Protein AF-A0A7S2X805-F1 (afdb_monomer_lite)

Organism: NCBI:txid641309

Foldseek 3Di:
DDDDDDDDDPPPPVPPDPPQDFDKDKDKDKDWAQDWWDWAFDFLVVVVVVCVVVVVVVDDTHWFQKKKKAWAAAAPQCQFWKKWFAPDQDPVLVVPDQPPPVDDPDDDDPVSDGDIDTGGRDHRDMDMGGRSIIMITDDPPVVVVPDPPDPDDDPDPCNHRIIMIMMMGMHTNDDRPPDDDPDPVVVVVVVVVVVVD

Secondary structure (DSSP, 8-state):
-----------------------EEEEEEEE-S---EEEE----HHHHHHHHHTT-TTPPPP--SEEEEEEEEE-TT---PEEEETT--SGGGTS------TT--S---GGGS---EEE---TTPEEEEETTSEEEE---SHHHHS-TTSSS-----HHHH-EEEEEEEEEESSPPTTPPP--HHHHHHHHHHHH--

pLDDT: mean 74.12, std 20.44, range [31.53, 97.5]

Sequence (197 aa):
GNSSSSSSSSNDNKKRRKDGDKRQYVEYWSRQEWRSIEAHADVDENLAKAQDTSGARDTKFRYPTHGHVLYLKVGSEVRGPTCVFPHRKSGGQLLKPVQLTQNQSSCAAPDDQVQLITVPAVPGRVLRFEGSSLHAVPRPHDLWFLSFTKGSPPTTPESEWGRSVILFNTWEGTPPLDVPLNDHTSAAAAAAAAAAA

Radius of gyration: 25.56 Å; chains: 1; bounding box: 78×63×70 Å

Structure (mmCIF, N/CA/C/O backbone):
data_AF-A0A7S2X805-F1
#
_entry.id   AF-A0A7S2X805-F1
#
loop_
_atom_site.group_PDB
_atom_site.id
_atom_site.type_symbol
_atom_site.label_atom_id
_atom_site.label_alt_id
_atom_site.label_comp_id
_atom_site.label_asym_id
_atom_site.label_entity_id
_atom_site.label_seq_id
_atom_site.pdbx_PDB_ins_code
_atom_site.Cartn_x
_atom_site.Cartn_y
_atom_site.Cartn_z
_atom_site.occupancy
_atom_site.B_iso_or_equiv
_atom_site.auth_seq_id
_atom_site.auth_comp_id
_atom_site.auth_asym_id
_atom_site.auth_atom_id
_atom_site.pdbx_PDB_model_num
ATOM 1 N N . GLY A 1 1 ? -56.225 -41.493 39.230 1.00 34.41 1 GLY A N 1
ATOM 2 C CA . GLY A 1 1 ? -54.848 -41.305 39.710 1.00 34.41 1 GLY A CA 1
ATOM 3 C C . GLY A 1 1 ? -54.011 -40.731 38.593 1.00 34.41 1 GLY A C 1
ATOM 4 O O . GLY A 1 1 ? -53.828 -41.402 37.593 1.00 34.41 1 GLY A O 1
ATOM 5 N N . ASN A 1 2 ? -53.629 -39.467 38.756 1.00 31.53 2 ASN A N 1
ATOM 6 C CA . ASN A 1 2 ? -52.468 -38.763 38.207 1.00 31.53 2 ASN A CA 1
ATOM 7 C C . ASN A 1 2 ? -51.422 -39.601 37.424 1.00 31.53 2 ASN A C 1
ATOM 9 O O . ASN A 1 2 ? -50.832 -40.509 38.006 1.00 31.53 2 ASN A O 1
ATOM 13 N N . SER A 1 3 ? -51.064 -39.201 36.192 1.00 33.72 3 SER A N 1
ATOM 14 C CA . SER A 1 3 ? -49.837 -38.412 35.887 1.00 33.72 3 SER A CA 1
ATOM 15 C C . SER A 1 3 ? -49.342 -38.577 34.434 1.00 33.72 3 SER A C 1
ATOM 17 O O . SER A 1 3 ? -49.104 -39.691 33.982 1.00 33.72 3 SER A O 1
ATOM 19 N N . SER A 1 4 ? -49.101 -37.421 33.791 1.00 36.72 4 SER A N 1
ATOM 20 C CA . SER A 1 4 ? -48.031 -37.069 32.821 1.00 36.72 4 SER A CA 1
ATOM 21 C C . SER A 1 4 ? -47.835 -37.923 31.554 1.00 36.72 4 SER A C 1
ATOM 23 O O . SER A 1 4 ? -47.367 -39.049 31.628 1.00 36.72 4 SER A O 1
ATOM 25 N N . SER A 1 5 ? -48.205 -37.475 30.346 1.00 40.22 5 SER A N 1
ATOM 26 C CA . SER A 1 5 ? -47.638 -36.383 29.514 1.00 40.22 5 SER A CA 1
ATOM 27 C C . SER A 1 5 ? -46.174 -36.573 29.088 1.00 40.22 5 SER A C 1
ATOM 29 O O . SER A 1 5 ? -45.274 -36.444 29.913 1.00 40.22 5 SER A O 1
ATOM 31 N N . SER A 1 6 ? -45.924 -36.731 27.785 1.00 37.62 6 SER A N 1
ATOM 32 C CA . SER A 1 6 ? -45.039 -35.831 27.016 1.00 37.62 6 SER A CA 1
ATOM 33 C C . SER A 1 6 ? -44.906 -36.291 25.561 1.00 37.62 6 SER A C 1
ATOM 35 O O . SER A 1 6 ? -44.191 -37.226 25.220 1.00 37.62 6 SER A O 1
ATOM 37 N N . SER A 1 7 ? -45.613 -35.579 24.690 1.00 43.44 7 SER A N 1
ATOM 38 C CA . SER A 1 7 ? -45.308 -35.441 23.272 1.00 43.44 7 SER A CA 1
ATOM 39 C C . SER A 1 7 ? -44.097 -34.518 23.117 1.00 43.44 7 SER A C 1
ATOM 41 O O . SER A 1 7 ? -44.193 -33.326 23.414 1.00 43.44 7 SER A O 1
ATOM 43 N N . SER A 1 8 ? -42.968 -35.037 22.650 1.00 37.94 8 SER A N 1
ATOM 44 C CA . SER A 1 8 ? -41.810 -34.235 22.251 1.00 37.94 8 SER A CA 1
ATOM 45 C C . SER A 1 8 ? -41.742 -34.164 20.729 1.00 37.94 8 SER A C 1
ATOM 47 O O . SER A 1 8 ? -41.065 -34.941 20.063 1.00 37.94 8 SER A O 1
ATOM 49 N N . SER A 1 9 ? -42.468 -33.188 20.183 1.00 37.34 9 SER A N 1
ATOM 50 C CA . SER A 1 9 ? -42.195 -32.631 18.863 1.00 37.34 9 SER A CA 1
ATOM 51 C C . SER A 1 9 ? -40.803 -32.003 18.895 1.00 37.34 9 SER A C 1
ATOM 53 O O . SER A 1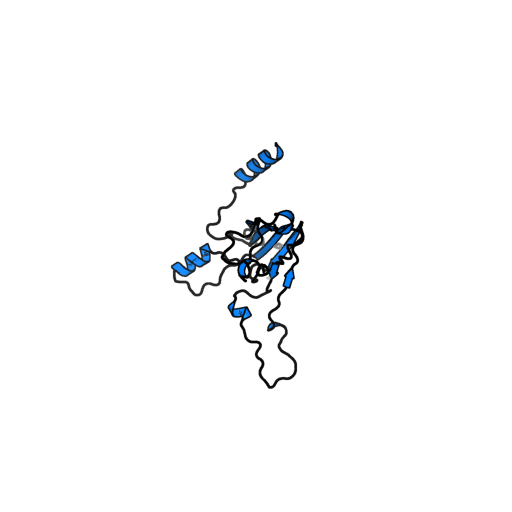 9 ? -40.580 -31.004 19.582 1.00 37.34 9 SER A O 1
ATOM 55 N N . SER A 1 10 ? -39.856 -32.604 18.180 1.00 41.34 10 SER A N 1
ATOM 56 C CA . SER A 1 10 ? -38.522 -32.048 17.977 1.00 41.34 10 SER A CA 1
ATOM 57 C C . SER A 1 10 ? -38.635 -30.748 17.183 1.00 41.34 10 SER A C 1
ATOM 59 O O . SER A 1 10 ? -38.781 -30.746 15.964 1.00 41.34 10 SER A O 1
ATOM 61 N N . ASN A 1 11 ? -38.600 -29.630 17.906 1.00 38.12 11 ASN A N 1
ATOM 62 C CA . ASN A 1 11 ? -38.394 -28.303 17.349 1.00 38.12 11 ASN A CA 1
ATOM 63 C C . ASN A 1 11 ? -36.973 -28.232 16.782 1.00 38.12 11 ASN A C 1
ATOM 65 O O . ASN A 1 11 ? -36.026 -27.906 17.502 1.00 38.12 11 ASN A O 1
ATOM 69 N N . ASP A 1 12 ? -36.840 -28.497 15.483 1.00 43.97 12 ASP A N 1
ATOM 70 C CA . ASP A 1 12 ? -35.687 -28.097 14.679 1.00 43.97 12 ASP A CA 1
ATOM 71 C C . ASP A 1 12 ? -35.636 -26.567 14.617 1.00 43.97 12 ASP A C 1
ATOM 73 O O . ASP A 1 12 ? -36.036 -25.908 13.655 1.00 43.97 12 ASP A O 1
ATOM 77 N N . ASN A 1 13 ? -35.137 -25.974 15.700 1.00 38.50 13 ASN A N 1
ATOM 78 C CA . ASN A 1 13 ? -34.849 -24.558 15.798 1.00 38.50 13 ASN A CA 1
ATOM 79 C C . ASN A 1 13 ? -33.555 -24.287 15.019 1.00 38.50 13 ASN A C 1
ATOM 81 O O . ASN A 1 13 ? -32.478 -24.061 15.577 1.00 38.50 13 ASN A O 1
ATOM 85 N N . LYS A 1 14 ? -33.659 -24.361 13.687 1.00 43.53 14 LYS A N 1
ATOM 86 C CA . LYS A 1 14 ? -32.618 -23.955 12.749 1.00 43.53 14 LYS A CA 1
ATOM 87 C C . LYS A 1 14 ? -32.463 -22.446 12.883 1.00 43.53 14 LYS A C 1
ATOM 89 O O . LYS A 1 14 ? -33.101 -21.665 12.181 1.00 43.53 14 LYS A O 1
ATOM 94 N N . LYS A 1 15 ? -31.619 -22.050 13.838 1.00 44.91 15 LYS A N 1
ATOM 95 C CA . LYS A 1 15 ? -31.130 -20.694 14.084 1.00 44.91 15 LYS A CA 1
ATOM 96 C C . LYS A 1 15 ? -30.583 -20.155 12.760 1.00 44.91 15 LYS A C 1
ATOM 98 O O . LYS A 1 15 ? -29.418 -20.375 12.431 1.00 44.91 15 LYS A O 1
ATOM 103 N N . ARG A 1 16 ? -31.438 -19.500 11.963 1.00 41.75 16 ARG A N 1
ATOM 104 C CA . ARG A 1 16 ? -31.028 -18.722 10.792 1.00 41.75 16 ARG A CA 1
ATOM 105 C C . ARG A 1 16 ? -30.042 -17.701 11.335 1.00 41.75 16 ARG A C 1
ATOM 107 O O . ARG A 1 16 ? -30.430 -16.771 12.040 1.00 41.75 16 ARG A O 1
ATOM 114 N N . ARG A 1 17 ? -28.751 -17.930 11.082 1.00 43.84 17 ARG A N 1
ATOM 115 C CA . ARG A 1 17 ? -27.737 -16.892 11.228 1.00 43.84 17 ARG A CA 1
ATOM 116 C C . ARG A 1 17 ? -28.290 -15.700 10.459 1.00 43.84 17 ARG A C 1
ATOM 118 O O . ARG A 1 17 ? -28.640 -15.834 9.290 1.00 43.84 17 ARG A O 1
ATOM 125 N N . LYS A 1 18 ? -28.477 -14.585 11.160 1.00 45.44 18 LYS A N 1
ATOM 126 C CA . LYS A 1 18 ? -28.745 -13.293 10.545 1.00 45.44 18 LYS A CA 1
ATOM 127 C C . LYS A 1 18 ? -27.504 -13.043 9.694 1.00 45.44 18 LYS A C 1
ATOM 129 O O . LYS A 1 18 ? -26.458 -12.716 10.247 1.00 45.44 18 LYS A O 1
ATOM 134 N N . ASP A 1 19 ? -27.570 -13.388 8.411 1.00 49.81 19 ASP A N 1
ATOM 135 C CA . ASP A 1 19 ? -26.514 -13.096 7.452 1.00 49.81 19 ASP A CA 1
ATOM 136 C C . ASP A 1 19 ? -26.423 -11.569 7.421 1.00 49.81 19 ASP A C 1
ATOM 138 O O . ASP A 1 19 ? -27.222 -10.896 6.775 1.00 49.81 19 ASP A O 1
ATOM 142 N N . GLY A 1 20 ? -25.531 -11.019 8.250 1.00 51.97 20 GLY A N 1
ATOM 143 C CA . GLY A 1 20 ? -25.114 -9.631 8.146 1.00 51.97 20 GLY A CA 1
ATOM 144 C C . GLY A 1 20 ? -24.614 -9.408 6.727 1.00 51.97 20 GLY A C 1
ATOM 145 O O . GLY A 1 20 ? -24.060 -10.328 6.131 1.00 51.97 20 GLY A O 1
ATOM 146 N N . ASP A 1 21 ? -24.886 -8.229 6.183 1.00 55.84 21 ASP A N 1
ATOM 147 C CA . ASP A 1 21 ? -24.620 -7.869 4.793 1.00 55.84 21 ASP A CA 1
ATOM 148 C C . ASP A 1 21 ? -23.170 -8.243 4.411 1.00 55.84 21 ASP A C 1
ATOM 150 O O . ASP A 1 21 ? -22.215 -7.579 4.809 1.00 55.84 21 ASP A O 1
ATOM 154 N N . LYS A 1 22 ? -22.981 -9.366 3.698 1.00 68.31 22 LYS A N 1
ATOM 155 C CA . LYS A 1 22 ? -21.657 -9.913 3.322 1.00 68.31 22 LYS A CA 1
ATOM 156 C C . LYS A 1 22 ? -21.102 -9.195 2.095 1.00 68.31 22 LYS A C 1
ATOM 158 O O . LYS A 1 22 ? -20.564 -9.826 1.186 1.00 68.31 22 LYS A O 1
ATOM 163 N N . ARG A 1 23 ? -21.304 -7.884 2.018 1.00 75.00 23 ARG A N 1
ATOM 164 C CA . ARG A 1 23 ? -20.805 -7.093 0.901 1.00 75.00 23 ARG A CA 1
ATOM 165 C C . ARG A 1 23 ? -19.313 -6.889 1.089 1.00 75.00 23 ARG A C 1
ATOM 167 O O . ARG A 1 23 ? -18.847 -6.528 2.171 1.00 75.00 23 ARG A O 1
ATOM 174 N N . GLN A 1 24 ? -18.583 -7.167 0.020 1.00 84.06 24 GLN A N 1
ATOM 175 C CA . 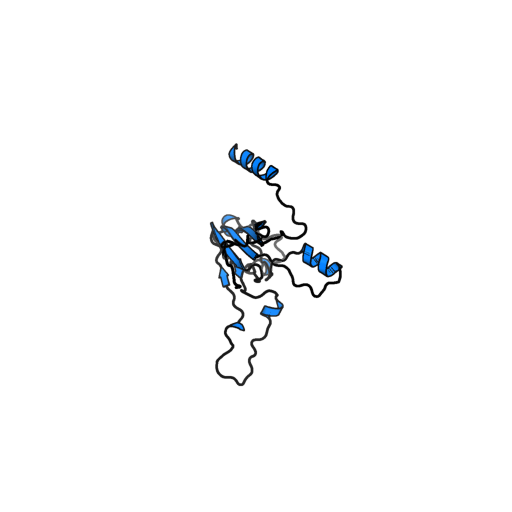GLN A 1 24 ? -17.174 -6.844 -0.100 1.00 84.06 24 GLN A CA 1
ATOM 176 C C . GLN A 1 24 ? -17.062 -5.663 -1.048 1.00 84.06 24 GLN A C 1
ATOM 178 O O . GLN A 1 24 ? -17.614 -5.688 -2.148 1.00 84.06 24 GLN A O 1
ATOM 183 N N . TYR A 1 25 ? -16.365 -4.630 -0.600 1.00 91.31 25 TYR A N 1
ATOM 184 C CA . TYR A 1 25 ? -16.121 -3.430 -1.383 1.00 91.31 25 TYR A CA 1
ATOM 185 C C . TYR A 1 25 ? -14.667 -3.413 -1.825 1.00 91.31 25 TYR A C 1
ATOM 187 O O . TYR A 1 25 ? -13.783 -3.815 -1.066 1.00 91.31 25 TYR A O 1
ATOM 195 N N . VAL A 1 26 ? -14.430 -2.947 -3.049 1.00 92.50 26 VAL A N 1
ATOM 196 C CA . VAL A 1 26 ? -13.089 -2.767 -3.605 1.00 92.50 26 VAL A CA 1
ATOM 197 C C . VAL A 1 26 ? -12.904 -1.298 -3.942 1.00 92.50 26 VAL A C 1
ATOM 199 O O . VAL A 1 26 ? -13.639 -0.747 -4.756 1.00 92.50 26 VAL A O 1
ATOM 202 N N . GLU A 1 27 ? -11.911 -0.684 -3.321 1.00 92.12 27 GLU A N 1
ATOM 203 C CA . GLU A 1 27 ? -11.403 0.637 -3.677 1.00 92.12 27 GLU A CA 1
ATOM 204 C C . GLU A 1 27 ? -10.112 0.435 -4.466 1.00 92.12 27 GLU A C 1
ATOM 206 O O . GLU A 1 27 ? -9.288 -0.377 -4.056 1.00 92.12 27 GLU A O 1
ATOM 211 N N . TYR A 1 28 ? -9.923 1.115 -5.597 1.00 92.50 28 TYR A N 1
ATOM 212 C CA . TYR A 1 28 ? -8.735 0.911 -6.423 1.00 92.50 28 TYR A CA 1
ATOM 213 C C . TYR A 1 28 ? -8.247 2.190 -7.096 1.00 92.50 28 TYR A C 1
ATOM 215 O O . TYR A 1 28 ? -9.017 3.099 -7.394 1.00 92.50 28 TYR A O 1
ATOM 223 N N . TRP A 1 29 ? -6.950 2.227 -7.381 1.00 91.62 29 TRP A N 1
ATOM 224 C CA . TRP A 1 29 ? -6.302 3.275 -8.158 1.00 91.62 29 TRP A CA 1
ATOM 225 C C . TRP A 1 29 ? -5.117 2.701 -8.933 1.00 91.62 29 TRP A C 1
ATOM 227 O O . TRP A 1 29 ? -4.535 1.677 -8.573 1.00 91.62 29 TRP A O 1
ATOM 237 N N . SER A 1 30 ? -4.739 3.362 -10.023 1.00 90.06 30 SER A N 1
ATOM 238 C CA . SER A 1 30 ? -3.582 2.970 -10.829 1.00 90.06 30 SER A CA 1
ATOM 239 C C . SER A 1 30 ? -2.462 3.993 -10.721 1.00 90.06 30 SER A C 1
ATOM 241 O O . SER A 1 30 ? -2.719 5.195 -10.662 1.00 90.06 30 SER A O 1
ATOM 243 N N . ARG A 1 31 ? -1.213 3.534 -10.787 1.00 85.19 31 ARG A N 1
ATOM 244 C CA . ARG A 1 31 ? -0.048 4.406 -10.987 1.00 85.19 31 ARG A CA 1
ATOM 245 C C . ARG A 1 31 ? 0.833 3.853 -12.091 1.00 85.19 31 ARG A C 1
ATOM 247 O O . ARG A 1 31 ? 1.054 2.651 -12.135 1.00 85.19 31 ARG A O 1
ATOM 254 N N . GLN A 1 32 ? 1.345 4.740 -12.941 1.00 84.62 32 GLN A N 1
ATOM 255 C CA . GLN A 1 32 ? 2.198 4.403 -14.093 1.00 84.62 32 GLN A CA 1
ATOM 256 C C . GLN A 1 32 ? 3.668 4.811 -13.894 1.00 84.62 32 GLN A C 1
ATOM 258 O O . GLN A 1 32 ? 4.481 4.732 -14.809 1.00 84.62 32 GLN A O 1
ATOM 263 N N . GLU A 1 33 ? 4.027 5.233 -12.683 1.00 79.00 33 GLU A N 1
ATOM 264 C CA . GLU A 1 33 ? 5.373 5.669 -12.330 1.00 79.00 33 GLU A CA 1
ATOM 265 C C . GLU A 1 33 ? 5.905 4.934 -11.093 1.00 79.00 33 GLU A C 1
ATOM 267 O O . GLU A 1 33 ? 5.171 4.598 -10.153 1.00 79.00 33 GLU A O 1
ATOM 272 N N . TRP A 1 34 ? 7.221 4.725 -11.060 1.00 79.12 34 TRP A N 1
ATOM 273 C CA . TRP A 1 34 ? 7.918 4.327 -9.843 1.00 79.12 34 TRP A CA 1
ATOM 274 C C . TRP A 1 34 ? 8.365 5.576 -9.079 1.00 79.12 34 TRP A C 1
ATOM 276 O O . TRP A 1 34 ? 9.303 6.269 -9.474 1.00 79.12 34 TRP A O 1
ATOM 286 N N . ARG A 1 35 ? 7.693 5.879 -7.966 1.00 78.69 35 ARG A N 1
ATOM 287 C CA . ARG A 1 35 ? 8.101 6.911 -7.002 1.00 78.69 35 ARG A CA 1
ATOM 288 C C . ARG A 1 35 ? 8.393 6.287 -5.649 1.00 78.69 35 ARG A C 1
ATOM 290 O O . ARG A 1 35 ? 7.848 5.230 -5.331 1.00 78.69 35 ARG A O 1
ATOM 297 N N . SER A 1 36 ? 9.253 6.960 -4.885 1.00 83.50 36 SER A N 1
ATOM 298 C CA . SER A 1 36 ? 9.434 6.629 -3.477 1.00 83.50 36 SER A CA 1
ATOM 299 C C . SER A 1 36 ? 8.132 6.919 -2.739 1.00 83.50 36 SER A C 1
ATOM 301 O O . SER A 1 36 ? 7.553 7.990 -2.924 1.00 83.50 36 SER A O 1
ATOM 303 N N . ILE A 1 37 ? 7.678 5.968 -1.935 1.00 87.69 37 ILE A N 1
ATOM 304 C CA . ILE A 1 37 ? 6.533 6.118 -1.044 1.00 87.69 37 ILE A CA 1
ATOM 305 C C . ILE A 1 37 ? 7.003 5.715 0.346 1.00 87.69 37 ILE A C 1
ATOM 307 O O . ILE A 1 37 ?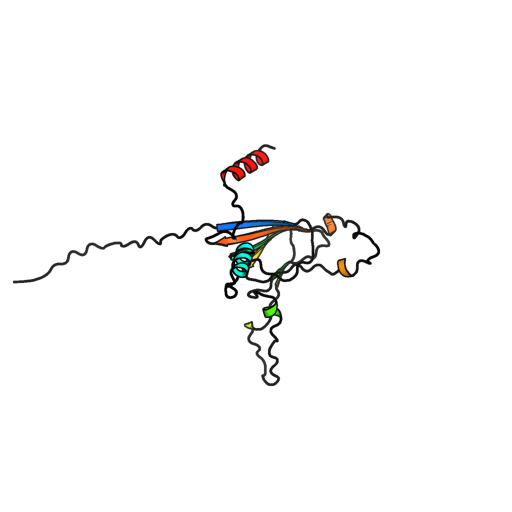 7.502 4.600 0.534 1.00 87.69 37 ILE A O 1
ATOM 311 N N . GLU A 1 38 ? 6.873 6.639 1.293 1.00 89.94 38 GLU A N 1
ATOM 312 C CA . GLU A 1 38 ? 7.230 6.416 2.692 1.00 89.94 38 GLU A CA 1
ATOM 313 C C . GLU A 1 38 ? 6.342 5.344 3.330 1.00 89.94 38 GLU A C 1
ATOM 315 O O . GLU A 1 38 ? 5.272 5.013 2.818 1.00 89.94 38 GLU A O 1
ATOM 320 N N . ALA A 1 39 ? 6.797 4.773 4.444 1.00 92.38 39 ALA A N 1
ATOM 321 C CA . ALA A 1 39 ? 6.028 3.758 5.150 1.00 92.38 39 ALA A CA 1
ATOM 322 C C . ALA A 1 39 ? 4.712 4.345 5.682 1.00 92.38 39 ALA A C 1
ATOM 324 O O . ALA A 1 39 ? 4.722 5.228 6.536 1.00 92.38 39 ALA A O 1
ATOM 325 N N . HIS A 1 40 ? 3.589 3.823 5.199 1.00 94.12 40 HIS A N 1
ATOM 326 C CA . HIS A 1 40 ? 2.240 4.242 5.578 1.00 94.12 40 HIS A CA 1
ATOM 327 C C . HIS A 1 40 ? 1.306 3.030 5.630 1.00 94.12 40 HIS A C 1
ATOM 329 O O . HIS A 1 40 ? 1.641 1.951 5.144 1.00 94.12 40 HIS A O 1
ATOM 335 N N . ALA A 1 41 ? 0.148 3.196 6.258 1.00 94.00 41 ALA A N 1
ATOM 336 C CA . ALA A 1 41 ? -0.948 2.240 6.199 1.00 94.00 41 ALA A CA 1
ATOM 337 C C . ALA A 1 41 ? -2.157 2.968 5.619 1.00 94.00 41 ALA A C 1
ATOM 339 O O . ALA A 1 41 ? -2.403 4.121 5.981 1.00 94.00 41 ALA A O 1
ATOM 340 N N . ASP A 1 42 ? -2.890 2.297 4.740 1.00 94.25 42 ASP A N 1
ATOM 341 C CA . ASP A 1 42 ? -4.105 2.861 4.168 1.00 94.25 42 ASP A CA 1
ATOM 342 C C . ASP A 1 42 ? -5.194 2.905 5.235 1.00 94.25 42 ASP A C 1
ATOM 344 O O . ASP A 1 42 ? -5.379 1.958 6.002 1.00 94.25 42 ASP A O 1
ATOM 348 N N . VAL A 1 43 ? -5.922 4.012 5.293 1.00 94.31 43 VAL A N 1
ATOM 349 C CA . VAL A 1 43 ? -6.973 4.235 6.285 1.00 94.31 43 VAL A CA 1
ATOM 350 C C . VAL A 1 43 ? -8.204 4.817 5.619 1.00 94.31 43 VAL A C 1
ATOM 352 O O . VAL A 1 43 ? -8.133 5.411 4.547 1.00 94.31 43 VAL A O 1
ATOM 355 N N . ASP A 1 44 ? -9.342 4.683 6.289 1.00 94.50 44 ASP A N 1
ATOM 356 C CA . ASP A 1 44 ? -10.545 5.437 5.953 1.00 94.50 44 ASP A CA 1
ATOM 357 C C . ASP A 1 44 ? -10.317 6.923 6.286 1.00 94.50 44 ASP A C 1
ATOM 359 O O . ASP A 1 44 ? -10.612 7.387 7.390 1.00 94.50 44 ASP A O 1
ATOM 363 N N . GLU A 1 45 ? -9.690 7.656 5.359 1.00 91.88 45 GLU A N 1
ATOM 364 C CA . GLU A 1 45 ? -9.247 9.034 5.587 1.00 91.88 45 GLU A CA 1
ATOM 365 C C . GLU A 1 45 ? -10.402 9.977 5.914 1.00 91.88 45 GLU A C 1
ATOM 367 O O . GLU A 1 45 ? -10.245 10.877 6.737 1.00 91.88 45 GLU A O 1
ATOM 372 N N . ASN A 1 46 ? -11.555 9.796 5.268 1.00 91.56 46 ASN A N 1
ATOM 373 C CA . ASN A 1 46 ? -12.717 10.651 5.483 1.00 91.56 46 ASN A CA 1
ATOM 374 C C . ASN A 1 46 ? -13.307 10.409 6.872 1.00 91.56 46 ASN A C 1
ATOM 376 O O . ASN A 1 46 ? -13.601 11.370 7.587 1.00 91.56 46 ASN A O 1
ATOM 380 N N . LEU A 1 47 ? -13.386 9.145 7.305 1.00 91.44 47 LEU A N 1
ATOM 381 C CA . LEU A 1 47 ? -13.778 8.820 8.673 1.00 91.44 47 LEU A CA 1
ATOM 382 C C . LEU A 1 47 ? -12.790 9.403 9.688 1.00 91.44 47 LEU A C 1
ATOM 384 O O . LEU A 1 47 ? -13.215 10.025 10.661 1.00 91.44 47 LEU A O 1
ATOM 388 N N . ALA A 1 48 ? -11.486 9.261 9.440 1.00 89.81 48 ALA A N 1
ATOM 389 C CA . ALA A 1 48 ? -10.448 9.815 10.302 1.00 89.81 48 ALA A CA 1
ATOM 390 C C . ALA A 1 48 ? -10.545 11.350 10.414 1.00 89.81 48 ALA A C 1
ATOM 392 O O . ALA A 1 48 ? -10.506 11.894 11.516 1.00 89.81 48 ALA A O 1
ATOM 393 N N . LYS A 1 49 ? -10.744 12.056 9.292 1.00 89.69 49 LYS A N 1
ATOM 394 C CA . LYS A 1 49 ? -10.927 13.521 9.253 1.00 89.69 49 LYS A CA 1
ATOM 395 C C . LYS A 1 49 ? -12.189 13.962 10.005 1.00 89.69 49 LYS A C 1
ATOM 397 O O . LYS A 1 49 ? -12.146 14.937 10.759 1.00 89.69 49 LYS A O 1
ATOM 402 N N . ALA A 1 50 ? -13.302 13.245 9.844 1.00 88.56 50 ALA A N 1
ATOM 403 C CA . ALA A 1 50 ? -14.552 13.530 10.554 1.00 88.56 50 ALA A CA 1
ATOM 404 C C . ALA A 1 50 ? -14.414 13.324 12.075 1.00 88.56 50 ALA A C 1
ATOM 406 O O . ALA A 1 50 ? -14.933 14.108 12.877 1.00 88.56 50 ALA A O 1
ATOM 407 N N . GLN A 1 51 ? -13.673 12.294 12.485 1.00 88.56 51 GLN A N 1
ATOM 408 C CA . GLN A 1 51 ? -13.381 12.010 13.890 1.00 88.56 51 GLN A CA 1
ATOM 409 C C . GLN A 1 51 ? -12.463 13.067 14.515 1.00 88.56 51 GLN A C 1
ATOM 411 O O . GLN A 1 51 ? -12.719 13.511 15.634 1.00 88.56 51 GLN A O 1
ATOM 416 N N . ASP A 1 52 ? -11.448 13.527 13.781 1.00 86.44 52 ASP A N 1
ATOM 417 C CA . ASP A 1 52 ? -10.548 14.581 14.258 1.00 86.44 52 ASP A CA 1
ATOM 418 C C . ASP A 1 52 ? -11.290 15.918 14.418 1.00 86.44 52 ASP A C 1
ATOM 420 O O . ASP A 1 52 ? -11.213 16.567 15.462 1.00 86.44 52 ASP A O 1
ATOM 424 N N . THR A 1 53 ? -12.129 16.270 13.437 1.00 85.94 53 THR A N 1
ATOM 425 C CA . THR A 1 53 ? -12.953 17.493 13.464 1.00 85.94 53 THR A CA 1
ATOM 426 C C . THR A 1 53 ? -13.959 17.500 14.619 1.00 85.94 53 THR A C 1
ATOM 428 O O . THR A 1 53 ? -14.218 18.544 15.215 1.00 85.94 53 THR A O 1
ATOM 431 N N . SER A 1 54 ? -14.521 16.341 14.970 1.00 83.81 54 SER A N 1
ATOM 432 C CA . SER A 1 54 ? -15.473 16.208 16.084 1.00 83.81 54 SER A CA 1
ATOM 433 C C . SER A 1 54 ? -14.807 16.130 17.465 1.00 83.81 54 SER A C 1
ATOM 435 O O . SER A 1 54 ? -15.503 16.030 18.475 1.00 83.81 54 SER A O 1
ATOM 437 N N . GLY A 1 55 ? -13.471 16.188 17.540 1.00 77.44 55 GLY A N 1
ATOM 438 C CA . GLY A 1 55 ? -12.721 16.089 18.794 1.00 77.44 55 GLY A CA 1
ATOM 439 C C . GLY A 1 55 ? -12.670 14.673 19.377 1.00 77.44 55 GLY A C 1
ATOM 440 O O . GLY A 1 55 ? -12.194 14.489 20.499 1.00 77.44 55 GLY A O 1
ATOM 441 N N . ALA A 1 56 ? -13.109 13.661 18.624 1.00 72.69 56 ALA A N 1
ATOM 442 C CA . ALA A 1 56 ? -13.095 12.253 19.008 1.00 72.69 56 ALA A CA 1
ATOM 443 C C . ALA A 1 56 ? -11.689 11.641 18.832 1.00 72.69 56 ALA A C 1
ATOM 445 O O . ALA A 1 56 ? -11.492 10.660 18.111 1.00 72.69 56 ALA A O 1
ATOM 446 N N . ARG A 1 57 ? -10.697 12.227 19.517 1.00 62.75 57 ARG A N 1
ATOM 447 C CA . ARG A 1 57 ? -9.261 11.894 19.409 1.00 62.75 57 ARG A CA 1
ATOM 448 C C . ARG A 1 57 ? -8.883 10.477 19.859 1.00 62.75 57 ARG A C 1
ATOM 450 O O . ARG A 1 57 ? -7.751 10.066 19.641 1.00 62.75 57 ARG A O 1
ATOM 457 N N . ASP A 1 58 ? -9.805 9.747 20.483 1.00 60.88 58 ASP A N 1
ATOM 458 C CA . ASP A 1 58 ? -9.581 8.384 20.991 1.00 60.88 58 ASP A CA 1
ATOM 459 C C . ASP A 1 58 ? -10.113 7.289 20.043 1.00 60.88 58 ASP A C 1
ATOM 461 O O . ASP A 1 58 ? -10.190 6.105 20.377 1.00 60.88 58 ASP A O 1
ATOM 465 N N . THR A 1 59 ? -10.526 7.670 18.832 1.00 66.50 59 THR A N 1
ATOM 466 C CA . THR A 1 59 ? -11.021 6.710 17.844 1.00 66.50 59 THR A CA 1
ATOM 467 C C . THR A 1 59 ? -9.861 6.010 17.139 1.00 66.50 59 THR A C 1
ATOM 469 O O . THR A 1 59 ? -8.926 6.620 16.626 1.00 66.50 59 THR A O 1
ATOM 472 N N . LYS A 1 60 ? -9.900 4.673 17.134 1.00 84.44 60 LYS A N 1
ATOM 473 C CA . LYS A 1 60 ? -8.930 3.856 16.398 1.00 84.44 60 LYS A CA 1
ATOM 474 C C . LYS A 1 60 ? -9.178 4.020 14.900 1.00 84.44 60 LYS A C 1
ATOM 476 O O . LYS A 1 60 ? -10.313 3.845 14.459 1.00 84.44 60 LYS A O 1
ATOM 481 N N . PHE A 1 61 ? -8.115 4.270 14.132 1.00 90.94 61 PHE A N 1
ATOM 482 C CA . PHE A 1 61 ? -8.180 4.266 12.671 1.00 90.94 61 PHE A CA 1
ATOM 483 C C . PHE A 1 61 ? -8.832 2.981 12.152 1.00 90.94 61 PHE A C 1
ATOM 485 O O . PHE A 1 61 ? -8.566 1.879 12.650 1.00 90.94 61 PHE A O 1
ATOM 492 N N . ARG A 1 62 ? -9.675 3.135 11.129 1.00 93.62 62 ARG A N 1
ATOM 493 C CA . ARG A 1 62 ? -10.240 2.018 10.377 1.00 93.62 62 ARG A CA 1
ATOM 494 C C . ARG A 1 62 ? -9.358 1.740 9.166 1.00 93.62 62 ARG A C 1
ATOM 496 O O . ARG A 1 62 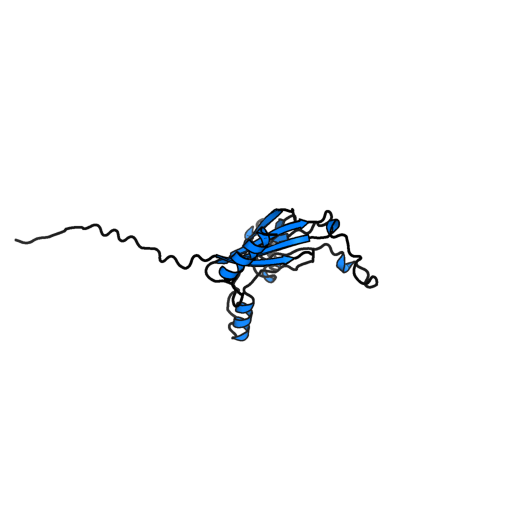? -9.057 2.653 8.404 1.00 93.62 62 ARG A O 1
ATOM 503 N N . TYR A 1 63 ? -8.981 0.479 9.007 1.00 95.12 63 TYR A N 1
ATOM 504 C CA . TYR A 1 63 ? -8.109 -0.008 7.941 1.00 95.12 63 TYR A CA 1
ATOM 505 C C . TYR A 1 63 ? -8.905 -0.896 6.979 1.00 95.12 63 TYR A C 1
ATOM 507 O O . TYR A 1 63 ? -9.912 -1.483 7.403 1.00 95.12 63 TYR A O 1
ATOM 515 N N . PRO A 1 64 ? -8.451 -1.058 5.726 1.00 95.75 64 PRO A N 1
ATOM 516 C CA . PRO A 1 64 ? -8.974 -2.103 4.863 1.00 95.75 64 PRO A CA 1
ATOM 517 C C . PRO A 1 64 ? -8.705 -3.484 5.465 1.00 95.75 64 PRO A C 1
ATOM 519 O O . PRO A 1 64 ? -7.783 -3.679 6.261 1.00 95.75 64 PRO A O 1
ATOM 522 N N . THR A 1 65 ? -9.486 -4.479 5.053 1.00 95.75 65 THR A N 1
ATOM 523 C CA . THR A 1 65 ? -9.228 -5.874 5.428 1.00 95.75 65 THR A CA 1
ATOM 524 C C . THR A 1 65 ? -7.903 -6.335 4.813 1.00 95.75 65 THR A C 1
ATOM 526 O O . THR A 1 65 ? -7.069 -6.942 5.484 1.00 95.75 65 THR A O 1
ATOM 529 N N . HIS A 1 66 ? -7.677 -5.992 3.542 1.00 97.31 66 HIS A N 1
ATOM 530 C CA . HIS A 1 66 ? -6.436 -6.289 2.829 1.00 97.31 66 HIS A CA 1
ATOM 531 C C . HIS A 1 66 ? -6.088 -5.179 1.846 1.00 97.31 66 HIS A C 1
ATOM 533 O O . HIS A 1 66 ? -6.977 -4.665 1.162 1.00 97.31 66 HIS A O 1
ATOM 539 N N . GLY A 1 67 ? -4.791 -4.902 1.741 1.00 96.94 67 GLY A N 1
ATOM 540 C CA . GLY A 1 67 ? -4.207 -4.139 0.646 1.00 96.94 67 GLY A CA 1
ATOM 541 C C . GLY A 1 67 ? -3.656 -5.072 -0.427 1.00 96.94 67 GLY A C 1
ATOM 542 O O . GLY A 1 67 ? -3.164 -6.170 -0.128 1.00 96.94 67 GLY A O 1
ATOM 543 N N . HIS A 1 68 ? -3.751 -4.641 -1.683 1.00 97.50 68 HIS A N 1
ATOM 544 C CA . HIS A 1 68 ? -3.253 -5.387 -2.830 1.00 97.50 68 HIS A CA 1
ATOM 545 C C . HIS A 1 68 ? -2.460 -4.504 -3.785 1.00 97.50 68 HIS A C 1
ATOM 547 O O . HIS A 1 68 ? -2.809 -3.351 -4.025 1.00 97.50 68 HIS A O 1
ATOM 553 N N . VAL A 1 69 ? -1.422 -5.086 -4.386 1.00 96.19 69 VAL A N 1
ATOM 554 C CA . VAL A 1 69 ? -0.648 -4.475 -5.471 1.00 96.19 69 VAL A CA 1
ATOM 555 C C . VAL A 1 69 ? -0.541 -5.480 -6.610 1.00 96.19 69 VAL A C 1
ATOM 557 O O . VAL A 1 69 ? 0.121 -6.508 -6.477 1.00 96.19 69 VAL A O 1
ATOM 560 N N . LEU A 1 70 ? -1.190 -5.183 -7.731 1.00 96.06 70 LEU A N 1
ATOM 561 C CA . LEU A 1 70 ? -1.045 -5.910 -8.986 1.00 96.06 70 LEU A CA 1
ATOM 562 C C . LEU A 1 70 ? -0.026 -5.186 -9.864 1.00 96.06 70 LEU A C 1
ATOM 564 O O . LEU A 1 70 ? -0.250 -4.046 -10.271 1.00 96.06 70 LEU A O 1
ATOM 568 N N . TYR A 1 71 ? 1.077 -5.853 -10.185 1.00 94.12 71 TYR A N 1
ATOM 569 C CA . TYR A 1 71 ? 2.074 -5.326 -11.114 1.00 94.12 71 TYR A CA 1
ATOM 570 C C . TYR A 1 71 ? 1.653 -5.628 -12.550 1.00 94.12 71 TYR A C 1
ATOM 572 O O . TYR A 1 71 ? 1.551 -6.788 -12.933 1.00 94.12 71 TYR A O 1
ATOM 580 N N . LEU A 1 72 ? 1.429 -4.595 -13.357 1.00 92.75 72 LEU A N 1
ATOM 581 C CA . LEU A 1 72 ? 1.060 -4.742 -14.767 1.00 92.75 72 LEU A CA 1
ATOM 582 C C . LEU A 1 72 ? 2.297 -4.722 -15.663 1.00 92.75 72 LEU A C 1
ATOM 584 O O . LEU A 1 72 ? 2.530 -5.643 -16.439 1.00 92.75 72 LEU A O 1
ATOM 588 N N . LYS A 1 73 ? 3.115 -3.678 -15.519 1.00 90.69 73 LYS A N 1
ATOM 589 C CA . LYS A 1 73 ? 4.343 -3.467 -16.290 1.00 90.69 73 LYS A CA 1
ATOM 590 C C . LYS A 1 73 ? 5.449 -3.049 -15.337 1.00 90.69 73 LYS A C 1
ATOM 592 O O . LYS A 1 73 ? 5.235 -2.195 -14.479 1.00 90.69 73 LYS A O 1
ATOM 597 N N . VAL A 1 74 ? 6.618 -3.653 -15.485 1.00 90.25 74 VAL A N 1
ATOM 598 C CA . VAL A 1 74 ? 7.806 -3.361 -14.681 1.00 90.25 74 VAL A CA 1
ATOM 599 C C . VAL A 1 74 ? 8.965 -3.249 -15.658 1.00 90.25 74 VAL A C 1
ATOM 601 O O . VAL A 1 74 ? 9.209 -4.189 -16.413 1.00 90.25 74 VAL A O 1
ATOM 604 N N . GLY A 1 75 ? 9.607 -2.085 -15.700 1.00 87.69 75 GLY A N 1
ATOM 605 C CA . GLY A 1 75 ? 10.764 -1.853 -16.554 1.00 87.69 75 GLY A CA 1
ATOM 606 C C . GLY A 1 75 ? 11.972 -2.683 -16.121 1.00 87.69 75 GLY A C 1
ATOM 607 O O . GLY A 1 75 ? 12.053 -3.112 -14.969 1.00 87.69 75 GLY A O 1
ATOM 608 N N . SER A 1 76 ? 12.905 -2.919 -17.043 1.00 86.00 76 SER A N 1
ATOM 609 C CA . SER A 1 76 ? 14.061 -3.804 -16.818 1.00 86.00 76 SER A CA 1
ATOM 610 C C . SER A 1 76 ? 14.961 -3.369 -15.658 1.00 86.00 76 SER A C 1
ATOM 612 O O . SER A 1 76 ? 15.511 -4.221 -14.963 1.00 86.00 76 SER A O 1
ATOM 614 N N . GLU A 1 77 ? 15.066 -2.062 -15.414 1.00 80.56 77 GLU A N 1
ATOM 615 C CA . GLU A 1 77 ? 15.887 -1.473 -14.349 1.00 80.56 77 GLU A CA 1
ATOM 616 C C . GLU A 1 77 ? 15.085 -1.223 -13.060 1.00 80.56 77 GLU A C 1
ATOM 618 O O . GLU A 1 77 ? 15.634 -0.870 -12.010 1.00 80.56 77 GLU A O 1
ATOM 623 N N . VAL A 1 78 ? 13.764 -1.441 -13.089 1.00 78.50 78 VAL A N 1
ATOM 624 C CA . VAL A 1 78 ? 12.912 -1.275 -11.911 1.00 78.50 78 VAL A CA 1
ATOM 625 C C . VAL A 1 78 ? 13.131 -2.438 -10.953 1.00 78.50 78 VAL A C 1
ATOM 627 O O . VAL A 1 78 ? 12.466 -3.469 -10.993 1.00 78.50 78 VAL A O 1
ATOM 630 N N . ARG A 1 79 ? 14.015 -2.217 -9.981 1.00 76.00 79 ARG A N 1
ATOM 631 C CA . ARG A 1 79 ? 14.112 -3.069 -8.786 1.00 76.00 79 ARG A CA 1
ATOM 632 C C . ARG A 1 79 ? 12.888 -2.928 -7.876 1.00 76.00 79 ARG A C 1
ATOM 634 O O . ARG A 1 79 ? 12.624 -3.850 -7.112 1.00 76.00 79 ARG A O 1
ATOM 641 N N . GLY A 1 80 ? 12.194 -1.784 -7.981 1.00 74.00 80 GLY A N 1
ATOM 642 C CA . GLY A 1 80 ? 11.118 -1.218 -7.153 1.00 74.00 80 GLY A CA 1
ATOM 643 C C . GLY A 1 80 ? 10.273 -2.180 -6.336 1.00 74.00 80 GLY A C 1
ATOM 644 O O . GLY A 1 80 ? 9.102 -2.378 -6.683 1.00 74.00 80 GLY A O 1
ATOM 645 N N . PRO A 1 81 ? 10.827 -2.716 -5.233 1.00 86.94 81 PRO A N 1
ATOM 646 C CA . PRO A 1 81 ? 10.112 -3.677 -4.430 1.00 86.94 81 PRO A CA 1
ATOM 647 C C . PRO A 1 81 ? 8.983 -2.963 -3.690 1.00 86.94 81 PRO A C 1
ATOM 649 O O . PRO A 1 81 ? 9.057 -1.760 -3.425 1.00 86.94 81 PRO A O 1
ATOM 652 N N . THR A 1 82 ? 7.948 -3.709 -3.329 1.00 93.75 82 THR A N 1
ATOM 653 C CA . THR A 1 82 ? 7.053 -3.269 -2.258 1.00 93.75 82 THR A CA 1
ATOM 654 C C . THR A 1 82 ? 7.575 -3.843 -0.954 1.00 93.75 82 THR A C 1
ATOM 656 O O . THR A 1 82 ? 7.856 -5.035 -0.852 1.00 93.75 82 THR A O 1
ATOM 659 N N . CYS A 1 83 ? 7.731 -2.979 0.035 1.00 95.25 83 CYS A N 1
ATOM 660 C CA . CYS A 1 83 ? 8.115 -3.345 1.384 1.00 95.25 83 CYS A CA 1
ATOM 661 C C . CYS A 1 83 ? 6.864 -3.417 2.254 1.00 95.25 83 CYS A C 1
ATOM 663 O O . CYS A 1 83 ? 6.053 -2.497 2.209 1.00 95.25 83 CYS A O 1
ATOM 665 N N . VAL A 1 84 ? 6.724 -4.465 3.060 1.00 96.62 84 VAL A N 1
ATOM 666 C CA . VAL A 1 84 ? 5.639 -4.613 4.039 1.00 96.62 84 VAL A CA 1
ATOM 667 C C . VAL A 1 84 ? 6.255 -4.828 5.417 1.00 96.62 84 VAL A C 1
ATOM 669 O O . VAL A 1 84 ? 7.206 -5.598 5.554 1.00 96.62 84 VAL A O 1
ATOM 672 N N . PHE A 1 85 ? 5.708 -4.157 6.427 1.00 94.94 85 PHE A N 1
ATOM 673 C CA . PHE A 1 85 ? 6.038 -4.328 7.840 1.00 94.94 85 PHE A CA 1
ATOM 674 C C . PHE A 1 85 ? 4.834 -4.984 8.530 1.00 94.94 85 PHE A C 1
ATOM 676 O O . PHE A 1 85 ? 3.913 -4.279 8.964 1.00 94.94 85 PHE A O 1
ATOM 683 N N . PRO A 1 86 ? 4.789 -6.326 8.595 1.00 92.12 86 PRO A N 1
ATOM 684 C CA . PRO A 1 86 ? 3.642 -7.040 9.138 1.00 92.12 86 PRO A CA 1
ATOM 685 C C . PRO A 1 86 ? 3.328 -6.602 10.566 1.00 92.12 86 PRO A C 1
ATOM 687 O O . PRO A 1 86 ? 4.233 -6.395 11.376 1.00 92.12 86 PRO A O 1
ATOM 690 N N . HIS A 1 87 ? 2.038 -6.458 10.869 1.00 87.75 87 HIS A N 1
ATOM 691 C CA . HIS A 1 87 ? 1.524 -6.148 12.211 1.00 87.75 87 HIS A CA 1
ATOM 692 C C . HIS A 1 87 ? 2.012 -4.816 12.812 1.00 87.75 87 HIS A C 1
ATOM 694 O O . HIS A 1 87 ? 1.789 -4.543 13.995 1.00 87.75 87 HIS A O 1
ATOM 700 N N . ARG A 1 88 ? 2.642 -3.952 12.007 1.00 89.50 88 ARG A N 1
ATOM 701 C CA . ARG A 1 88 ? 2.992 -2.582 12.389 1.00 89.50 88 ARG A CA 1
ATOM 702 C C . ARG A 1 88 ? 1.976 -1.634 11.766 1.00 89.50 88 ARG A C 1
ATOM 704 O O . ARG A 1 88 ? 1.816 -1.650 10.558 1.00 89.50 88 ARG A O 1
ATOM 711 N N . LYS A 1 89 ? 1.304 -0.816 12.579 1.00 89.00 89 LYS A N 1
ATOM 712 C CA . LYS A 1 89 ? 0.203 0.077 12.153 1.00 89.00 89 LYS A CA 1
ATOM 713 C C . LYS A 1 89 ? 0.581 1.554 12.092 1.00 89.00 89 LYS A C 1
ATOM 715 O O . LYS A 1 89 ? -0.176 2.367 11.573 1.00 89.00 89 LYS A O 1
ATOM 720 N N . SER A 1 90 ? 1.716 1.926 12.684 1.00 87.12 90 SER A N 1
ATOM 721 C CA . SER A 1 90 ? 2.190 3.310 12.722 1.00 87.12 90 SER A CA 1
ATOM 722 C C . SER A 1 90 ? 3.710 3.383 12.806 1.00 87.12 90 SER A C 1
ATOM 724 O O . SER A 1 90 ? 4.353 2.483 13.352 1.00 87.12 90 SER A O 1
ATOM 726 N N . GLY A 1 91 ? 4.293 4.465 12.281 1.00 83.69 91 GLY A N 1
ATOM 727 C CA . GLY A 1 91 ? 5.748 4.658 12.252 1.00 83.69 91 GLY A CA 1
ATOM 728 C C . GLY A 1 91 ? 6.393 4.626 13.641 1.00 83.69 91 GLY A C 1
ATOM 729 O O . GLY A 1 91 ? 7.482 4.086 13.802 1.00 83.69 91 GLY A O 1
ATOM 730 N N . GLY A 1 92 ? 5.684 5.080 14.682 1.00 83.31 92 GLY A N 1
ATOM 731 C CA . GLY A 1 92 ? 6.158 4.981 16.068 1.00 83.31 92 GLY A CA 1
ATOM 732 C C . GLY A 1 92 ? 6.397 3.540 16.540 1.00 83.31 92 GLY A C 1
ATOM 733 O O . GLY A 1 92 ? 7.234 3.310 17.408 1.00 83.31 92 GLY A O 1
ATOM 734 N N . GLN A 1 93 ? 5.723 2.548 15.947 1.00 82.69 93 GLN A N 1
ATOM 735 C CA . GLN A 1 93 ? 5.964 1.133 16.252 1.00 82.69 93 GLN A CA 1
ATOM 736 C C . GLN A 1 93 ? 7.254 0.594 15.623 1.00 82.69 93 GLN A C 1
ATOM 738 O O . GLN A 1 93 ? 7.744 -0.432 16.084 1.00 82.69 93 GLN A O 1
ATOM 743 N N . LEU A 1 94 ? 7.806 1.276 14.614 1.00 82.00 94 LEU A N 1
ATOM 744 C CA . LEU A 1 94 ? 9.105 0.945 14.018 1.00 82.00 94 LEU A CA 1
ATOM 745 C C . LEU A 1 94 ? 10.278 1.462 14.862 1.00 82.00 94 LEU A C 1
ATOM 747 O O . LEU A 1 94 ? 11.389 0.964 14.733 1.00 82.00 94 LEU A O 1
ATOM 751 N N . LEU A 1 95 ? 10.030 2.459 15.718 1.00 79.00 95 LEU A N 1
ATOM 752 C CA . LEU A 1 95 ? 11.048 3.124 16.537 1.00 79.00 95 LEU A CA 1
ATOM 753 C C . LEU A 1 95 ? 11.189 2.533 17.939 1.00 79.00 95 LEU A C 1
ATOM 755 O O . LEU A 1 95 ? 12.044 2.994 18.695 1.00 79.00 95 LEU A O 1
ATOM 759 N N . LYS A 1 96 ? 10.344 1.563 18.321 1.00 66.94 96 LYS A N 1
ATOM 760 C CA . LYS A 1 96 ? 10.419 0.947 19.648 1.00 66.94 96 LYS A CA 1
ATOM 761 C C . LYS A 1 96 ? 11.829 0.374 19.828 1.00 66.94 96 LYS A C 1
ATOM 763 O O . LYS A 1 96 ? 12.209 -0.508 19.058 1.00 66.94 96 LYS A O 1
ATOM 768 N N . PRO A 1 97 ? 12.617 0.887 20.790 1.00 53.50 97 PRO A N 1
ATOM 769 C CA . PRO A 1 97 ? 13.959 0.388 20.988 1.00 53.50 97 PRO A CA 1
ATOM 770 C C . PRO A 1 97 ? 13.851 -1.081 21.371 1.00 53.50 97 PRO A C 1
ATOM 772 O O . PRO A 1 97 ? 13.128 -1.421 22.308 1.00 53.50 97 PRO A O 1
ATOM 775 N N . VAL A 1 98 ? 14.587 -1.939 20.661 1.00 54.88 98 VAL A N 1
ATOM 776 C CA . VAL A 1 98 ? 14.956 -3.252 21.191 1.00 54.88 98 VAL A CA 1
ATOM 777 C C . VAL A 1 98 ? 15.556 -2.954 22.558 1.00 54.88 98 VAL A C 1
ATOM 779 O O . VAL A 1 98 ? 16.585 -2.278 22.633 1.00 54.88 98 VAL A O 1
ATOM 782 N N . GLN A 1 99 ? 14.877 -3.342 23.638 1.00 47.16 99 GLN A N 1
ATOM 783 C CA . GLN A 1 99 ? 15.407 -3.156 24.980 1.00 47.16 99 GLN A CA 1
ATOM 784 C C . GLN A 1 99 ? 16.665 -4.019 25.097 1.00 47.16 99 GLN A C 1
ATOM 786 O O . GLN A 1 99 ? 16.619 -5.183 25.477 1.00 47.16 99 GLN A O 1
ATOM 791 N N . LEU A 1 100 ? 17.815 -3.441 24.755 1.00 46.34 100 LEU A N 1
ATOM 792 C CA . LEU A 1 100 ? 19.127 -3.954 25.109 1.00 46.34 100 LEU A CA 1
ATOM 793 C C . LEU A 1 100 ? 19.323 -3.684 26.604 1.00 46.34 100 LEU A C 1
ATOM 795 O O . LEU A 1 100 ? 20.135 -2.854 27.005 1.00 46.34 100 LEU A O 1
ATOM 799 N N . THR A 1 101 ? 18.541 -4.348 27.456 1.00 43.00 101 THR A N 1
ATOM 800 C CA . THR A 1 101 ? 18.881 -4.429 28.874 1.00 43.00 101 THR A CA 1
ATOM 801 C C . THR A 1 101 ? 20.191 -5.200 28.961 1.00 43.00 101 THR A C 1
ATOM 803 O O . THR A 1 101 ? 20.228 -6.396 28.676 1.00 43.00 101 THR A O 1
ATOM 806 N N . GLN A 1 102 ? 21.264 -4.500 29.326 1.00 48.91 102 GLN A N 1
ATOM 807 C CA . GLN A 1 102 ? 22.664 -4.945 29.350 1.00 48.91 102 GLN A CA 1
ATOM 808 C C . GLN A 1 102 ? 22.976 -6.162 30.248 1.00 48.91 102 GLN A C 1
ATOM 810 O O . GLN A 1 102 ? 24.141 -6.422 30.505 1.00 48.91 102 GLN A O 1
ATOM 815 N N . ASN A 1 103 ? 21.989 -6.930 30.717 1.00 48.09 103 ASN A N 1
ATOM 816 C CA . ASN A 1 103 ? 22.210 -8.051 31.633 1.00 48.09 103 ASN A CA 1
ATOM 817 C C . ASN A 1 103 ? 21.270 -9.251 31.434 1.00 48.09 103 ASN A C 1
ATOM 819 O O . ASN A 1 103 ? 20.988 -9.966 32.392 1.00 48.09 103 ASN A O 1
ATOM 823 N N . GLN A 1 104 ? 20.801 -9.526 30.213 1.00 46.22 104 GLN A N 1
ATOM 824 C CA . GLN A 1 104 ? 20.200 -10.831 29.919 1.00 46.22 104 GLN A CA 1
ATOM 825 C C . GLN A 1 104 ? 20.764 -11.453 28.644 1.00 46.22 104 GLN A C 1
ATOM 827 O O . GLN A 1 104 ? 20.592 -10.968 27.528 1.00 46.22 104 GLN A O 1
ATOM 832 N N . SER A 1 105 ? 21.457 -12.565 28.873 1.00 52.53 105 SER A N 1
ATOM 833 C CA . SER A 1 105 ? 21.708 -13.637 27.924 1.00 52.53 105 SER A CA 1
ATOM 834 C C . SER A 1 105 ? 20.478 -13.906 27.050 1.00 52.53 105 SER A C 1
ATOM 836 O O . SER A 1 105 ? 19.421 -14.276 27.549 1.00 52.53 105 SER A O 1
ATOM 838 N N . SER A 1 106 ? 20.663 -13.776 25.737 1.00 55.84 106 SER A N 1
ATOM 839 C CA . SER A 1 106 ? 20.028 -14.611 24.711 1.00 55.84 106 SER A CA 1
ATOM 840 C C . SER A 1 106 ? 18.503 -14.813 24.784 1.00 55.84 106 SER A C 1
ATOM 842 O O . SER A 1 106 ? 18.075 -15.948 24.966 1.00 55.84 106 SER A O 1
ATOM 844 N N . CYS A 1 107 ? 17.677 -13.774 24.603 1.00 43.12 107 CYS A N 1
ATOM 845 C CA . CYS A 1 107 ? 16.321 -13.892 24.018 1.00 43.12 107 CYS A CA 1
ATOM 846 C C . CYS A 1 107 ? 15.559 -12.556 24.061 1.00 43.12 107 CYS A C 1
ATOM 848 O O . CYS A 1 107 ? 14.704 -12.343 24.915 1.00 43.12 107 CYS A O 1
ATOM 850 N N . ALA A 1 108 ? 15.787 -11.662 23.091 1.00 49.03 108 ALA A N 1
ATOM 851 C CA . ALA A 1 108 ? 14.683 -10.782 22.701 1.00 49.03 108 ALA A CA 1
ATOM 852 C C . ALA A 1 108 ? 13.547 -11.703 22.227 1.00 49.03 108 ALA A C 1
ATOM 854 O O . ALA A 1 108 ? 13.798 -12.581 21.394 1.00 49.03 108 ALA A O 1
ATOM 855 N N . ALA A 1 109 ? 12.340 -11.568 22.782 1.00 51.88 109 ALA A N 1
ATOM 856 C CA . ALA A 1 109 ? 11.200 -12.318 22.274 1.00 51.88 109 ALA A CA 1
ATOM 857 C C . ALA A 1 109 ? 11.090 -12.047 20.759 1.00 51.88 109 ALA A C 1
ATOM 859 O O . ALA A 1 109 ? 11.221 -10.890 20.349 1.00 51.88 109 ALA A O 1
ATOM 860 N N . PRO A 1 110 ? 10.889 -13.071 19.911 1.00 53.91 110 PRO A N 1
ATOM 861 C CA . PRO A 1 110 ? 10.872 -12.898 18.455 1.00 53.91 110 PRO A CA 1
ATOM 862 C C . PRO A 1 110 ? 9.858 -11.843 17.969 1.00 53.91 110 PRO A C 1
ATOM 864 O O . PRO A 1 110 ? 10.046 -11.276 16.898 1.00 53.91 110 PRO A O 1
ATOM 867 N N . ASP A 1 111 ? 8.842 -11.529 18.779 1.00 56.34 111 ASP A N 1
ATOM 868 C CA . ASP A 1 111 ? 7.800 -10.527 18.506 1.00 56.34 111 ASP A CA 1
ATOM 869 C C . ASP A 1 111 ? 8.262 -9.055 18.586 1.00 56.34 111 ASP A C 1
ATOM 871 O O . ASP A 1 111 ? 7.597 -8.154 18.060 1.00 56.34 111 ASP A O 1
ATOM 875 N N . ASP A 1 112 ? 9.407 -8.775 19.216 1.00 66.50 112 ASP A N 1
ATOM 876 C CA . ASP A 1 112 ? 9.896 -7.399 19.389 1.00 66.50 112 ASP A CA 1
ATOM 877 C C . ASP A 1 112 ? 10.825 -6.928 18.261 1.00 66.50 112 ASP A C 1
ATOM 879 O O . ASP A 1 112 ? 11.114 -5.735 18.154 1.00 66.50 112 ASP A O 1
ATOM 883 N N . GLN A 1 113 ? 11.257 -7.821 17.365 1.00 75.31 113 GLN A N 1
ATOM 884 C CA . GLN A 1 113 ? 12.014 -7.410 16.183 1.00 75.31 113 GLN A CA 1
ATOM 885 C C . GLN A 1 113 ? 11.085 -6.812 15.115 1.00 75.31 113 GLN A C 1
ATOM 887 O O . GLN A 1 113 ? 9.959 -7.260 14.881 1.00 75.31 113 GLN A O 1
ATOM 892 N N . VAL A 1 114 ? 11.550 -5.758 14.442 1.00 83.69 114 VAL A N 1
ATOM 893 C CA . VAL A 1 114 ? 10.838 -5.198 13.288 1.00 83.69 114 VAL A CA 1
ATOM 894 C C . VAL A 1 114 ? 11.104 -6.095 12.084 1.00 83.69 114 VAL A C 1
ATOM 896 O O . VAL A 1 114 ? 12.208 -6.114 11.543 1.00 83.69 114 VAL A O 1
ATOM 899 N N . GLN A 1 115 ? 10.083 -6.833 11.655 1.00 88.94 115 GLN A N 1
ATOM 900 C CA . GLN A 1 115 ? 10.136 -7.613 10.425 1.00 88.94 115 GLN A CA 1
ATOM 901 C C . GLN A 1 115 ? 9.863 -6.711 9.214 1.00 88.94 115 GLN A C 1
ATOM 903 O O . GLN A 1 115 ? 8.888 -5.959 9.194 1.00 88.94 115 GLN A O 1
ATOM 908 N N . LEU A 1 116 ? 10.712 -6.820 8.192 1.00 91.88 116 LEU A N 1
ATOM 909 C CA . LEU A 1 116 ? 10.535 -6.179 6.892 1.00 91.88 116 LEU A CA 1
ATOM 910 C C . LEU A 1 116 ? 10.531 -7.253 5.806 1.00 91.88 116 LEU A C 1
ATOM 912 O O . LEU A 1 116 ? 11.514 -7.972 5.635 1.00 91.88 116 LEU A O 1
ATOM 916 N N . ILE A 1 117 ? 9.436 -7.341 5.060 1.00 94.38 117 ILE A N 1
ATOM 917 C CA . ILE A 1 117 ? 9.311 -8.233 3.909 1.00 94.38 117 ILE A CA 1
ATOM 918 C C . ILE A 1 117 ? 9.466 -7.395 2.645 1.00 94.38 117 ILE A C 1
ATOM 920 O O . ILE A 1 117 ? 8.688 -6.471 2.411 1.00 94.38 117 ILE A O 1
ATOM 924 N N . THR A 1 118 ? 10.460 -7.722 1.821 1.00 94.06 118 THR A N 1
ATOM 925 C CA . THR A 1 118 ? 10.673 -7.094 0.514 1.00 94.06 118 THR A CA 1
ATOM 926 C C . THR A 1 118 ? 10.115 -7.993 -0.584 1.00 94.06 118 THR A C 1
ATOM 928 O O . THR A 1 118 ? 10.494 -9.154 -0.730 1.00 94.06 118 THR A O 1
ATOM 931 N N . VAL A 1 119 ? 9.180 -7.461 -1.365 1.00 93.94 119 VAL A N 1
ATOM 932 C CA . VAL A 1 119 ? 8.497 -8.198 -2.429 1.00 93.94 119 VAL A CA 1
ATOM 933 C C . VAL A 1 119 ? 8.975 -7.672 -3.778 1.00 93.94 119 VAL A C 1
ATOM 935 O O . VAL A 1 119 ? 8.776 -6.488 -4.062 1.00 93.94 119 VAL A O 1
ATOM 938 N N . PRO A 1 120 ? 9.595 -8.510 -4.627 1.00 91.62 120 PRO A N 1
ATOM 939 C CA . PRO A 1 120 ? 10.043 -8.079 -5.943 1.00 91.62 120 PRO A CA 1
ATOM 940 C C . PRO A 1 120 ? 8.847 -7.767 -6.848 1.00 91.62 120 PRO A C 1
ATOM 942 O O . PRO A 1 120 ? 7.874 -8.526 -6.895 1.00 91.62 120 PRO A O 1
ATOM 945 N N . ALA A 1 121 ? 8.951 -6.670 -7.597 1.00 91.06 121 ALA A N 1
ATOM 946 C CA . ALA A 1 121 ? 7.973 -6.294 -8.608 1.00 91.06 121 ALA A CA 1
ATOM 947 C C . ALA A 1 121 ? 8.088 -7.235 -9.813 1.00 91.06 121 ALA A C 1
ATOM 949 O O . ALA A 1 121 ? 9.064 -7.189 -10.556 1.00 91.06 121 ALA A O 1
ATOM 950 N N . VAL A 1 122 ? 7.095 -8.104 -10.001 1.00 92.38 122 VAL A N 1
ATOM 951 C CA . VAL A 1 122 ? 7.053 -9.057 -11.119 1.00 92.38 122 VAL A CA 1
ATOM 952 C C . VAL A 1 122 ? 5.744 -8.858 -11.878 1.00 92.38 122 VAL A C 1
ATOM 954 O O . VAL A 1 122 ? 4.691 -8.994 -11.251 1.00 92.38 122 VAL A O 1
ATOM 957 N N . PRO A 1 123 ? 5.774 -8.558 -13.191 1.00 93.31 123 PRO A N 1
ATOM 958 C CA . PRO A 1 123 ? 4.564 -8.396 -13.995 1.00 93.31 123 PRO A CA 1
ATOM 959 C C . PRO A 1 123 ? 3.595 -9.579 -13.856 1.00 93.31 123 PRO A C 1
ATOM 961 O O . PRO A 1 123 ? 4.009 -10.736 -13.793 1.00 93.31 123 PRO A O 1
ATOM 964 N N . GLY A 1 124 ? 2.299 -9.283 -13.779 1.00 94.00 124 GLY A N 1
ATOM 965 C CA . GLY A 1 124 ? 1.216 -10.246 -13.578 1.00 94.00 124 GLY A CA 1
ATOM 966 C C . GLY A 1 124 ? 1.054 -10.753 -12.140 1.00 94.00 124 GLY A C 1
ATOM 967 O O . GLY A 1 124 ? 0.089 -11.459 -11.853 1.00 94.00 124 GLY A O 1
ATOM 968 N N . ARG A 1 125 ? 1.960 -10.412 -11.213 1.00 94.88 125 ARG A N 1
ATOM 969 C CA . ARG A 1 125 ? 1.866 -10.850 -9.815 1.00 94.88 125 ARG A CA 1
ATOM 970 C C . ARG A 1 125 ? 0.970 -9.920 -9.004 1.00 94.88 125 ARG A C 1
ATOM 972 O O . ARG A 1 125 ? 1.093 -8.699 -9.090 1.00 94.88 125 ARG A O 1
ATOM 979 N N . VAL A 1 126 ? 0.138 -10.517 -8.152 1.00 96.44 126 VAL A N 1
ATOM 980 C CA . VAL A 1 126 ? -0.608 -9.814 -7.104 1.00 96.44 126 VAL A CA 1
ATOM 981 C C . VAL A 1 126 ? 0.077 -10.057 -5.766 1.00 96.44 126 VAL A C 1
ATOM 983 O O . VAL A 1 126 ? 0.229 -11.198 -5.333 1.00 96.44 126 VAL A O 1
ATOM 986 N N . LEU A 1 127 ? 0.481 -8.978 -5.108 1.00 96.56 127 LEU A N 1
ATOM 987 C CA . LEU A 1 127 ? 0.823 -8.979 -3.693 1.00 96.56 127 LEU A CA 1
ATOM 988 C C . LEU A 1 127 ? -0.445 -8.686 -2.891 1.00 96.56 127 LEU A C 1
ATOM 990 O O . LEU A 1 127 ? -1.139 -7.723 -3.199 1.00 96.56 127 LEU A O 1
ATOM 994 N N . ARG A 1 128 ? -0.716 -9.484 -1.857 1.00 97.19 128 ARG A N 1
ATOM 995 C CA . ARG A 1 128 ? -1.768 -9.250 -0.861 1.00 97.19 128 ARG A CA 1
ATOM 996 C C . ARG A 1 128 ? -1.145 -9.206 0.528 1.00 97.19 128 ARG A C 1
ATOM 998 O O . ARG A 1 128 ? -0.330 -10.067 0.852 1.00 97.19 128 ARG A O 1
ATOM 1005 N N . PHE A 1 129 ? -1.555 -8.245 1.344 1.00 96.81 129 PHE A N 1
ATOM 1006 C CA . PHE A 1 129 ? -1.109 -8.105 2.730 1.00 96.81 129 PHE A CA 1
ATOM 1007 C C . PHE A 1 129 ? -2.253 -7.631 3.634 1.00 96.81 129 PHE A C 1
ATOM 1009 O O . PHE A 1 129 ? -3.301 -7.192 3.157 1.00 96.81 129 PHE A O 1
ATOM 1016 N N . GLU A 1 130 ? -2.077 -7.777 4.949 1.00 96.62 130 GLU A N 1
ATOM 1017 C CA . GLU A 1 130 ? -3.042 -7.292 5.942 1.00 96.62 130 GLU A CA 1
ATOM 1018 C C . GLU A 1 130 ? -3.178 -5.769 5.819 1.00 96.62 130 GLU A C 1
ATOM 1020 O O . GLU A 1 130 ? -2.174 -5.063 5.890 1.00 96.62 130 GLU A O 1
ATOM 1025 N N . GLY A 1 131 ? -4.401 -5.252 5.677 1.00 95.69 131 GLY A N 1
ATOM 1026 C CA . GLY A 1 131 ? -4.611 -3.827 5.396 1.00 95.69 131 GLY A CA 1
ATOM 1027 C C . GLY A 1 131 ? -4.173 -2.880 6.518 1.00 95.69 131 GLY A C 1
ATOM 1028 O O . GLY A 1 131 ? -3.948 -1.701 6.272 1.00 95.69 131 GLY A O 1
ATOM 1029 N N . SER A 1 132 ? -3.983 -3.394 7.739 1.00 95.06 132 SER A N 1
ATOM 1030 C CA . SER A 1 132 ? -3.445 -2.611 8.857 1.00 95.06 132 SER A CA 1
ATOM 1031 C C . SER A 1 132 ? -1.913 -2.519 8.883 1.00 95.06 132 SER A C 1
ATOM 1033 O O . SER A 1 132 ? -1.364 -1.758 9.679 1.00 95.06 132 SER A O 1
ATOM 1035 N N . SER A 1 133 ? -1.218 -3.285 8.035 1.00 95.69 133 SER A N 1
ATOM 1036 C CA . SER A 1 133 ? 0.245 -3.293 7.985 1.00 95.69 133 SER A CA 1
ATOM 1037 C C . SER A 1 133 ? 0.787 -2.068 7.255 1.00 95.69 133 SER A C 1
ATOM 1039 O O . SER A 1 133 ? 0.312 -1.698 6.180 1.00 95.69 133 SER A O 1
ATOM 1041 N N . LEU A 1 134 ? 1.846 -1.480 7.808 1.00 95.56 134 LEU A N 1
ATOM 1042 C CA . LEU A 1 134 ? 2.629 -0.470 7.117 1.00 95.56 134 LEU A CA 1
ATOM 1043 C C . LEU A 1 134 ? 3.254 -1.082 5.868 1.00 95.56 134 LEU A C 1
ATOM 1045 O O . LEU A 1 134 ? 3.760 -2.207 5.878 1.00 95.56 134 LEU A O 1
ATOM 1049 N N . HIS A 1 135 ? 3.292 -0.298 4.807 1.00 95.62 135 HIS A N 1
ATOM 1050 C CA . HIS A 1 135 ? 3.946 -0.658 3.572 1.00 95.62 135 HIS A CA 1
ATOM 1051 C C . HIS A 1 135 ? 4.598 0.570 2.942 1.00 95.62 135 HIS A C 1
ATOM 1053 O O . HIS A 1 135 ? 4.246 1.713 3.225 1.00 95.62 135 HIS A O 1
ATOM 1059 N N . ALA A 1 136 ? 5.615 0.325 2.127 1.00 93.62 136 ALA A N 1
ATOM 1060 C CA . ALA A 1 136 ? 6.419 1.358 1.501 1.00 93.62 136 ALA A CA 1
ATOM 1061 C C . ALA A 1 136 ? 6.836 0.918 0.102 1.00 93.62 136 ALA A C 1
ATOM 1063 O O . ALA A 1 136 ? 6.893 -0.273 -0.21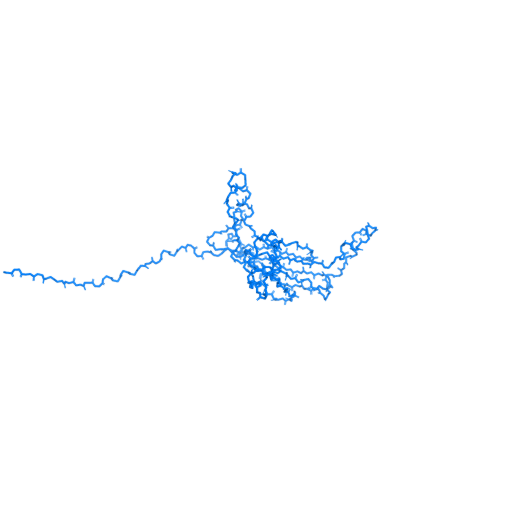7 1.00 93.62 136 ALA A O 1
ATOM 1064 N N . VAL A 1 137 ? 7.208 1.892 -0.716 1.00 90.88 137 VAL A N 1
ATOM 1065 C CA . VAL A 1 137 ? 7.885 1.643 -1.982 1.00 90.88 137 VAL A CA 1
ATOM 1066 C C . VAL A 1 137 ? 9.202 2.398 -1.935 1.00 90.88 137 VAL A C 1
ATOM 1068 O O . VAL A 1 137 ? 9.210 3.601 -2.191 1.00 90.88 137 VAL A O 1
ATOM 1071 N N . PRO A 1 138 ? 10.331 1.744 -1.632 1.00 85.31 138 PRO A N 1
ATOM 1072 C CA . PRO A 1 138 ? 11.614 2.394 -1.796 1.00 85.31 138 PRO A CA 1
ATOM 1073 C C . PRO A 1 138 ? 11.867 2.644 -3.285 1.00 85.31 138 PRO A C 1
ATOM 1075 O O . PRO A 1 138 ? 11.666 1.774 -4.141 1.00 85.31 138 PRO A O 1
ATOM 1078 N N . ARG A 1 139 ? 12.348 3.844 -3.594 1.00 74.38 139 ARG A N 1
ATOM 1079 C CA . ARG A 1 139 ? 13.049 4.119 -4.844 1.00 74.38 139 ARG A CA 1
ATOM 1080 C C . ARG A 1 139 ? 14.496 4.460 -4.484 1.00 74.38 139 ARG A C 1
ATOM 1082 O O . ARG A 1 139 ? 14.683 5.368 -3.671 1.00 74.38 139 ARG A O 1
ATOM 1089 N N . PRO A 1 140 ? 15.501 3.746 -5.027 1.00 62.97 140 PRO A N 1
ATOM 1090 C CA . PRO A 1 140 ? 16.891 4.163 -4.946 1.00 62.97 140 PRO A CA 1
ATOM 1091 C C . PRO A 1 140 ? 16.997 5.635 -5.329 1.00 62.97 140 PRO A C 1
ATOM 1093 O O . PRO A 1 140 ? 16.267 6.126 -6.190 1.00 62.97 140 PRO A O 1
ATOM 1096 N N . HIS A 1 141 ? 17.846 6.342 -4.602 1.00 55.88 141 HIS A N 1
ATOM 1097 C CA . HIS A 1 141 ? 17.828 7.790 -4.422 1.00 55.88 141 HIS A CA 1
ATOM 1098 C C . HIS A 1 141 ? 18.282 8.584 -5.652 1.00 55.88 141 HIS A C 1
ATOM 1100 O O . HIS A 1 141 ? 18.864 9.651 -5.485 1.00 55.88 141 HIS A O 1
ATOM 1106 N N . ASP A 1 142 ? 18.007 8.124 -6.874 1.00 54.62 142 ASP A N 1
ATOM 1107 C CA . ASP A 1 142 ? 18.356 8.845 -8.100 1.00 54.62 142 ASP A CA 1
ATOM 1108 C C . ASP A 1 142 ? 17.900 10.303 -7.982 1.00 54.62 142 ASP A C 1
ATOM 1110 O O . ASP A 1 142 ? 18.687 11.206 -8.208 1.00 54.62 142 ASP A O 1
ATOM 1114 N N . LEU A 1 143 ? 16.694 10.539 -7.448 1.00 53.47 143 LEU A N 1
ATOM 1115 C CA . LEU A 1 143 ? 16.142 11.872 -7.170 1.00 53.47 143 LEU A CA 1
ATOM 1116 C C . LEU A 1 143 ? 16.998 12.766 -6.254 1.00 53.47 143 LEU A C 1
ATOM 1118 O O . LEU A 1 143 ? 16.979 13.977 -6.432 1.00 53.47 143 LEU A O 1
ATOM 1122 N N . TRP A 1 144 ? 17.709 12.203 -5.276 1.00 50.62 144 TRP A N 1
ATOM 1123 C CA . TRP A 1 144 ? 18.521 12.962 -4.313 1.00 50.62 144 TRP A CA 1
ATOM 1124 C C . TRP A 1 144 ? 19.933 13.237 -4.842 1.00 50.62 144 TRP A C 1
ATOM 1126 O O . TRP A 1 144 ? 20.590 14.168 -4.385 1.00 50.62 144 TRP A O 1
ATOM 1136 N N . PHE A 1 145 ? 20.386 12.443 -5.817 1.00 54.75 145 PHE A N 1
ATOM 1137 C CA . PHE A 1 145 ? 21.660 12.629 -6.513 1.00 54.75 145 PHE A CA 1
ATOM 1138 C C . PHE A 1 145 ? 21.509 13.318 -7.878 1.00 54.75 145 PHE A C 1
ATOM 1140 O O . PHE A 1 145 ? 22.517 13.617 -8.522 1.00 54.75 145 PHE A O 1
ATOM 1147 N N . LEU A 1 146 ? 20.281 13.611 -8.325 1.00 55.62 146 LEU A N 1
ATOM 1148 C CA . LEU A 1 146 ? 20.053 14.497 -9.463 1.00 55.62 146 LEU A CA 1
ATOM 1149 C C . LEU A 1 146 ? 20.565 15.889 -9.093 1.00 55.62 146 LEU A C 1
ATOM 1151 O O . LEU A 1 146 ? 20.060 16.542 -8.182 1.00 55.62 146 LEU A O 1
ATOM 1155 N N . SER A 1 147 ? 21.584 16.353 -9.812 1.00 53.16 147 SER A N 1
ATOM 1156 C CA . SER A 1 147 ? 22.054 17.723 -9.684 1.00 53.16 147 SER A CA 1
ATOM 1157 C C . SER A 1 147 ? 20.899 18.687 -9.976 1.00 53.16 147 SER A C 1
ATOM 1159 O O . SER A 1 147 ? 20.277 18.619 -11.036 1.00 53.16 147 SER A O 1
ATOM 1161 N N . PHE A 1 148 ? 20.639 19.616 -9.047 1.00 53.84 148 PHE A N 1
ATOM 1162 C CA . PHE A 1 148 ? 19.604 20.665 -9.129 1.00 53.84 148 PHE A CA 1
ATOM 1163 C C . PHE A 1 148 ? 19.633 21.500 -10.431 1.00 53.84 148 PHE A C 1
ATOM 1165 O O . PHE A 1 148 ? 18.720 22.276 -10.694 1.00 53.84 148 PHE A O 1
ATOM 1172 N N . THR A 1 149 ? 20.677 21.359 -11.250 1.00 47.34 149 THR A N 1
ATOM 1173 C CA . THR A 1 149 ? 20.938 22.100 -12.488 1.00 47.34 149 THR A CA 1
ATOM 1174 C C . THR A 1 149 ? 20.445 21.426 -13.771 1.00 47.34 149 THR A C 1
ATOM 1176 O O . THR A 1 149 ? 20.499 22.054 -14.826 1.00 47.34 149 THR A O 1
ATOM 1179 N N . LYS A 1 150 ? 19.931 20.190 -13.728 1.00 43.56 150 LYS A N 1
ATOM 1180 C CA . LYS A 1 150 ? 19.257 19.570 -14.883 1.00 43.56 150 LYS A CA 1
ATOM 1181 C C . LYS A 1 150 ? 17.758 19.507 -14.610 1.00 43.56 150 LYS A C 1
ATOM 1183 O O . LYS A 1 150 ? 17.281 18.589 -13.952 1.00 43.56 150 LYS A O 1
ATOM 1188 N N . GLY A 1 151 ? 17.030 20.528 -15.070 1.00 43.88 151 GLY A N 1
ATOM 1189 C CA . GLY A 1 151 ? 15.570 20.569 -14.987 1.00 43.88 151 GLY A CA 1
ATOM 1190 C C . GLY A 1 151 ? 14.967 19.285 -15.545 1.00 43.88 151 GLY A C 1
ATOM 1191 O O . GLY A 1 151 ? 15.334 18.920 -16.650 1.00 43.88 151 GLY A O 1
ATOM 1192 N N . SER A 1 152 ? 14.097 18.642 -14.757 1.00 46.22 152 SER A N 1
ATOM 1193 C CA . SER A 1 152 ? 13.558 17.282 -14.918 1.00 46.22 152 SER A CA 1
ATOM 1194 C C . SER A 1 152 ? 14.591 16.218 -15.336 1.00 46.22 152 SER A C 1
ATOM 1196 O O . SER A 1 152 ? 15.255 16.358 -16.360 1.00 46.22 152 SER A O 1
ATOM 1198 N N . PRO A 1 153 ? 14.721 15.090 -14.611 1.00 50.53 153 PRO A N 1
ATOM 1199 C CA . PRO A 1 153 ? 15.523 13.983 -15.124 1.00 50.53 153 PRO A CA 1
ATOM 1200 C C . PRO A 1 153 ? 15.091 13.671 -16.566 1.00 50.53 153 PRO A C 1
ATOM 1202 O O . PRO A 1 153 ? 13.882 13.701 -16.832 1.00 50.53 153 PRO A O 1
ATOM 1205 N N . PRO A 1 154 ? 16.042 13.435 -17.497 1.00 55.69 154 PRO A N 1
ATOM 1206 C CA . PRO A 1 154 ? 15.699 13.049 -18.859 1.00 55.69 154 PRO A CA 1
ATOM 1207 C C . PRO A 1 154 ? 14.688 11.919 -18.762 1.00 55.69 154 PRO A C 1
ATOM 1209 O O . PRO A 1 154 ? 14.886 11.014 -17.950 1.00 55.69 154 PRO A O 1
ATOM 1212 N N . THR A 1 155 ? 13.586 12.035 -19.504 1.00 55.53 155 THR A N 1
ATOM 1213 C CA . THR A 1 155 ? 12.481 11.080 -19.498 1.00 55.53 155 THR A CA 1
ATOM 1214 C C . THR A 1 155 ? 13.071 9.707 -19.771 1.00 55.53 155 THR A C 1
ATOM 1216 O O . THR A 1 155 ? 13.372 9.365 -20.914 1.00 55.53 155 THR A O 1
ATOM 1219 N N . THR A 1 156 ? 13.350 8.952 -18.712 1.00 63.91 156 THR A N 1
ATOM 1220 C CA . THR A 1 156 ? 13.926 7.630 -18.861 1.00 63.91 156 THR A CA 1
ATOM 1221 C C . THR A 1 156 ? 12.874 6.774 -19.554 1.00 63.91 156 THR A C 1
ATOM 1223 O O . THR A 1 156 ? 11.685 6.914 -19.240 1.00 63.91 156 THR A O 1
ATOM 1226 N N . PRO A 1 157 ? 13.259 5.935 -20.531 1.00 70.56 157 PRO A N 1
ATOM 1227 C CA . PRO A 1 157 ? 12.295 5.136 -21.266 1.00 70.56 157 PRO A CA 1
ATOM 1228 C C . PRO A 1 157 ? 11.402 4.355 -20.301 1.00 70.56 157 PRO A C 1
ATOM 1230 O O . PRO A 1 157 ? 11.881 3.708 -19.366 1.00 70.56 157 PRO A O 1
ATOM 1233 N N . GLU A 1 158 ? 10.090 4.392 -20.530 1.00 73.00 158 GLU A N 1
ATOM 1234 C CA . GLU A 1 158 ? 9.116 3.670 -19.703 1.00 73.00 158 GLU A CA 1
ATOM 1235 C C . GLU A 1 158 ? 9.390 2.151 -19.701 1.00 73.00 158 GLU A C 1
ATOM 1237 O O . GLU A 1 158 ? 9.040 1.441 -18.763 1.00 73.00 158 GLU A O 1
ATOM 1242 N N . SER A 1 159 ? 10.047 1.640 -20.746 1.00 78.12 159 SER A N 1
ATOM 1243 C CA . SER A 1 159 ? 10.523 0.257 -20.839 1.00 78.12 159 SER A CA 1
ATOM 1244 C C . SER A 1 159 ? 11.613 -0.095 -19.824 1.00 78.12 159 SER A C 1
ATOM 1246 O O . SER A 1 159 ? 11.729 -1.258 -19.450 1.00 78.12 159 SER A O 1
ATOM 1248 N N . GLU A 1 160 ? 12.399 0.879 -19.370 1.00 79.69 160 GLU A N 1
ATOM 1249 C CA . GLU A 1 160 ? 13.516 0.666 -18.445 1.00 79.69 160 GLU A CA 1
ATOM 1250 C C . GLU A 1 160 ? 13.121 1.019 -17.010 1.00 79.69 160 GLU A C 1
ATOM 1252 O O . GLU A 1 160 ? 13.330 0.222 -16.099 1.00 79.69 160 GLU A O 1
ATOM 1257 N N . TRP A 1 161 ? 12.481 2.177 -16.812 1.00 77.19 161 TRP A N 1
ATOM 1258 C CA . TRP A 1 161 ? 12.209 2.746 -15.483 1.00 77.19 161 TRP A CA 1
ATOM 1259 C C . TRP A 1 161 ? 10.717 2.899 -15.157 1.00 77.19 161 TRP A C 1
ATOM 1261 O O . TRP A 1 161 ? 10.354 3.364 -14.071 1.00 77.19 161 TRP A O 1
ATOM 1271 N N . GLY A 1 162 ? 9.838 2.513 -16.083 1.00 80.56 162 GLY A N 1
ATOM 1272 C CA . GLY A 1 162 ? 8.395 2.570 -15.892 1.00 80.56 162 GLY A CA 1
ATOM 1273 C C . GLY A 1 162 ? 7.885 1.466 -14.975 1.00 80.56 162 GLY A C 1
ATOM 1274 O O . GLY A 1 162 ? 8.340 0.322 -15.012 1.00 80.56 162 GLY A O 1
ATOM 1275 N N . ARG A 1 163 ? 6.893 1.800 -14.149 1.00 86.50 163 ARG A N 1
ATOM 1276 C CA . ARG A 1 163 ? 6.200 0.825 -13.307 1.00 86.50 163 ARG A CA 1
ATOM 1277 C C . ARG A 1 163 ? 4.715 1.126 -13.302 1.00 86.50 163 ARG A C 1
ATOM 1279 O O . ARG A 1 163 ? 4.292 2.113 -12.710 1.00 86.50 163 ARG A O 1
ATOM 1286 N N . SER A 1 164 ? 3.944 0.240 -13.916 1.00 90.69 164 SER A N 1
ATOM 1287 C CA . SER A 1 164 ? 2.490 0.294 -13.914 1.00 90.69 164 SER A CA 1
ATOM 1288 C C . SER A 1 164 ? 1.929 -0.709 -12.915 1.00 90.69 164 SER A C 1
ATOM 1290 O O . SER A 1 164 ? 2.230 -1.903 -12.989 1.00 90.69 164 SER A O 1
ATOM 1292 N N . VAL A 1 165 ? 1.139 -0.215 -11.967 1.00 92.19 165 VAL A N 1
ATOM 1293 C CA . VAL A 1 165 ? 0.494 -1.003 -10.914 1.00 92.19 165 VAL A CA 1
ATOM 1294 C C . VAL A 1 165 ? -0.971 -0.611 -10.768 1.00 92.19 165 VAL A C 1
ATOM 1296 O O . VAL A 1 165 ? -1.325 0.559 -10.926 1.00 92.19 165 VAL A O 1
ATOM 1299 N N . ILE A 1 166 ? -1.800 -1.585 -10.399 1.00 95.19 166 ILE A N 1
ATOM 1300 C CA . ILE A 1 166 ? -3.111 -1.343 -9.794 1.00 95.19 166 ILE A CA 1
ATOM 1301 C C . ILE A 1 166 ? -2.966 -1.625 -8.305 1.00 95.19 166 ILE A C 1
ATOM 1303 O O . ILE A 1 166 ? -2.527 -2.705 -7.912 1.00 95.19 166 ILE A O 1
ATOM 1307 N N . LEU A 1 167 ? -3.325 -0.646 -7.489 1.00 94.00 167 LEU A N 1
ATOM 1308 C CA . LEU A 1 167 ? -3.450 -0.796 -6.052 1.00 94.00 167 LEU A CA 1
ATOM 1309 C C . LEU A 1 167 ? -4.929 -0.907 -5.733 1.00 94.00 167 LEU A C 1
ATOM 1311 O O . LEU A 1 167 ? -5.730 -0.166 -6.306 1.00 94.00 167 LEU A O 1
ATOM 1315 N N . PHE A 1 168 ? -5.294 -1.843 -4.866 1.00 95.69 168 PHE A N 1
ATOM 1316 C CA . PHE A 1 168 ? -6.680 -1.959 -4.448 1.00 95.69 168 PHE A CA 1
ATOM 1317 C C . PHE A 1 168 ? -6.844 -2.513 -3.039 1.00 95.69 168 PHE A C 1
ATOM 1319 O O . PHE A 1 168 ? -6.185 -3.468 -2.623 1.00 95.69 168 PHE A O 1
ATOM 1326 N N . ASN A 1 169 ? -7.795 -1.926 -2.330 1.00 96.31 169 ASN A N 1
ATOM 1327 C CA . ASN A 1 169 ? -8.156 -2.243 -0.966 1.00 96.31 169 ASN A CA 1
ATOM 1328 C C . ASN A 1 169 ? -9.489 -2.974 -0.934 1.00 96.31 169 ASN A C 1
ATOM 1330 O O . ASN A 1 169 ? -10.450 -2.568 -1.586 1.00 96.31 169 ASN A O 1
ATOM 1334 N N . THR A 1 170 ? -9.554 -4.051 -0.156 1.00 95.50 170 THR A N 1
ATOM 1335 C CA . THR A 1 170 ? -10.809 -4.767 0.103 1.00 95.50 170 THR A CA 1
ATOM 1336 C C . THR A 1 170 ? -11.345 -4.403 1.476 1.00 95.50 170 THR A C 1
ATOM 1338 O O . THR A 1 170 ? -10.602 -4.499 2.456 1.00 95.50 170 THR A O 1
ATOM 1341 N N . TRP A 1 171 ? -12.632 -4.078 1.552 1.00 94.62 171 TRP A N 1
ATOM 1342 C CA . TRP A 1 171 ? -13.325 -3.689 2.777 1.00 94.62 171 TRP A CA 1
ATOM 1343 C C . TRP A 1 171 ? -14.516 -4.613 3.031 1.00 94.62 171 TRP A C 1
ATOM 1345 O O . TRP A 1 171 ? -15.303 -4.889 2.123 1.00 94.62 171 TRP A O 1
ATOM 1355 N N . GLU A 1 172 ? -14.655 -5.091 4.266 1.00 91.25 172 GLU A N 1
ATOM 1356 C CA . GLU A 1 172 ? -15.783 -5.927 4.685 1.00 91.25 172 GLU A CA 1
ATOM 1357 C C . GLU A 1 172 ? -16.875 -5.099 5.371 1.00 91.25 172 GLU A C 1
ATOM 1359 O O . GLU A 1 172 ? -16.599 -4.237 6.208 1.00 91.25 172 GLU A O 1
ATOM 1364 N N . GLY A 1 173 ? -18.135 -5.390 5.040 1.00 87.38 173 GLY A N 1
ATOM 1365 C CA . GLY A 1 173 ? -19.312 -4.829 5.704 1.00 87.38 173 GLY A CA 1
ATOM 1366 C C . GLY A 1 173 ? -19.697 -3.439 5.202 1.00 87.38 173 GLY A C 1
ATOM 1367 O O . GLY A 1 173 ? -20.807 -3.271 4.706 1.00 87.38 173 GLY A O 1
ATOM 1368 N N . THR A 1 174 ? -18.798 -2.454 5.294 1.00 89.50 174 THR A N 1
ATOM 1369 C CA . THR A 1 174 ? -19.049 -1.080 4.822 1.00 89.50 174 THR A CA 1
ATOM 1370 C C . THR A 1 174 ? -17.872 -0.517 4.020 1.00 89.50 174 THR A C 1
ATOM 1372 O O . THR A 1 174 ? -16.713 -0.716 4.415 1.00 89.50 174 THR A O 1
ATOM 1375 N N . PRO A 1 175 ? -18.140 0.214 2.918 1.00 91.50 175 PRO A N 1
ATOM 1376 C CA . PRO A 1 175 ? -17.094 0.872 2.139 1.00 91.50 175 PRO A CA 1
ATOM 1377 C C . PRO A 1 175 ? -16.444 1.998 2.955 1.00 91.50 175 PRO A C 1
ATOM 1379 O O . PRO A 1 175 ? -16.983 2.372 4.004 1.00 91.50 175 PRO A O 1
ATOM 1382 N N . PRO A 1 176 ? -15.288 2.528 2.523 1.00 91.75 176 PRO A N 1
ATOM 1383 C CA . PRO A 1 176 ? -14.739 3.781 3.045 1.00 91.75 176 PRO A CA 1
ATOM 1384 C C . PRO A 1 176 ? -15.777 4.899 3.046 1.00 91.75 176 PRO A C 1
ATOM 1386 O O . PRO A 1 176 ? -16.638 4.949 2.161 1.00 91.75 176 PRO A O 1
ATOM 1389 N N . LEU A 1 177 ? -15.707 5.780 4.043 1.00 90.94 177 LEU A N 1
ATOM 1390 C CA . LEU A 1 177 ? -16.636 6.896 4.140 1.00 90.94 177 LEU A CA 1
ATOM 1391 C C . LEU A 1 177 ? -16.484 7.809 2.914 1.00 90.94 177 LEU A C 1
ATOM 1393 O O . LEU A 1 177 ? -15.371 8.138 2.508 1.00 90.94 177 LEU A O 1
ATOM 1397 N N . ASP A 1 178 ? -17.611 8.216 2.332 1.00 86.19 178 ASP A N 1
ATOM 1398 C CA . ASP A 1 178 ? -17.693 9.145 1.196 1.00 86.19 178 ASP A CA 1
ATOM 1399 C C . ASP A 1 178 ? -16.911 8.730 -0.067 1.00 86.19 178 ASP A C 1
ATOM 1401 O O . ASP A 1 178 ? -16.596 9.570 -0.911 1.00 86.19 178 ASP A O 1
ATOM 1405 N N . VAL A 1 179 ? -16.627 7.435 -0.245 1.00 82.88 179 VAL A N 1
ATOM 1406 C CA . VAL A 1 179 ? -16.115 6.910 -1.519 1.00 82.88 179 VAL A CA 1
ATOM 1407 C C . VAL A 1 179 ? -17.293 6.541 -2.431 1.00 82.88 179 VAL A C 1
ATOM 1409 O O . VAL A 1 179 ? -18.131 5.724 -2.035 1.00 82.88 179 VAL A O 1
ATOM 1412 N N . PRO A 1 180 ? -17.387 7.117 -3.650 1.00 83.94 180 PRO A N 1
ATOM 1413 C CA . PRO A 1 180 ? -18.466 6.811 -4.582 1.00 83.94 180 PRO A CA 1
ATOM 1414 C C . PRO A 1 180 ? -18.521 5.319 -4.909 1.00 83.94 180 PRO A C 1
ATOM 1416 O O . PRO A 1 180 ? -17.513 4.706 -5.263 1.00 83.94 180 PRO A O 1
ATOM 1419 N N . LEU A 1 181 ? -19.714 4.735 -4.825 1.00 84.75 181 LEU A N 1
ATOM 1420 C CA . LEU A 1 181 ? -19.945 3.366 -5.267 1.00 84.75 181 LEU A CA 1
ATOM 1421 C C . LEU A 1 181 ? -20.280 3.372 -6.756 1.00 84.75 181 LEU A C 1
ATOM 1423 O O . LEU A 1 181 ? -21.124 4.143 -7.210 1.00 84.75 181 LEU A O 1
ATOM 1427 N N . ASN A 1 182 ? -19.638 2.487 -7.515 1.00 77.81 182 ASN A N 1
ATOM 1428 C CA . ASN A 1 182 ? -20.052 2.238 -8.887 1.00 77.81 182 ASN A CA 1
ATOM 1429 C C . ASN A 1 182 ? -21.405 1.523 -8.857 1.00 77.81 182 ASN A C 1
ATOM 1431 O O . ASN A 1 182 ? -21.474 0.331 -8.552 1.00 77.81 182 ASN A O 1
ATOM 1435 N N . ASP A 1 183 ? -22.476 2.236 -9.193 1.00 69.00 183 ASP A N 1
ATOM 1436 C CA . ASP A 1 183 ? -23.762 1.603 -9.450 1.00 69.00 183 ASP A CA 1
ATOM 1437 C C . ASP A 1 183 ? -23.606 0.640 -10.637 1.00 69.00 183 ASP A C 1
ATOM 1439 O O . ASP A 1 183 ? -23.173 1.021 -11.728 1.00 69.00 183 ASP A O 1
ATOM 1443 N N . HIS A 1 184 ? -23.947 -0.636 -10.432 1.00 57.25 184 HIS A N 1
ATOM 1444 C CA . HIS A 1 184 ? -23.779 -1.711 -11.423 1.00 57.25 184 HIS A CA 1
ATOM 1445 C C . HIS A 1 184 ? -24.474 -1.444 -12.774 1.00 57.25 184 HIS A C 1
ATOM 1447 O O . HIS A 1 184 ? -24.185 -2.120 -13.761 1.00 57.25 184 HIS A O 1
ATOM 1453 N N . THR A 1 185 ? -25.354 -0.446 -12.847 1.00 51.16 185 THR A N 1
ATOM 1454 C CA . THR A 1 185 ? -26.001 0.040 -14.068 1.00 51.16 185 THR A CA 1
ATOM 1455 C C . THR A 1 185 ? -25.037 0.730 -15.039 1.00 51.16 185 THR A C 1
ATOM 1457 O O . THR A 1 185 ? -25.242 0.632 -16.246 1.00 51.16 185 THR A O 1
ATOM 1460 N N . SER A 1 186 ? -23.973 1.389 -14.565 1.00 51.53 186 SER A N 1
ATOM 1461 C CA . SER A 1 186 ? -23.022 2.106 -15.438 1.00 51.53 186 SER A CA 1
ATOM 1462 C C . SER A 1 186 ? -21.845 1.231 -15.893 1.00 51.53 186 SER A C 1
ATOM 1464 O O . SER A 1 186 ? -21.388 1.341 -17.031 1.00 51.53 186 SER A O 1
ATOM 1466 N N . ALA A 1 187 ? -21.398 0.296 -15.047 1.00 51.97 187 ALA A N 1
ATOM 1467 C CA . ALA A 1 187 ? -20.274 -0.595 -15.344 1.00 51.97 187 ALA A CA 1
ATOM 1468 C C . ALA A 1 187 ? -20.596 -1.628 -16.441 1.00 51.97 187 ALA A C 1
ATOM 1470 O O . ALA A 1 187 ? -19.743 -1.925 -17.278 1.00 51.97 187 ALA A O 1
ATOM 1471 N N . ALA A 1 188 ? -21.833 -2.138 -16.485 1.00 49.94 188 ALA A N 1
ATOM 1472 C CA . ALA A 1 188 ? -22.2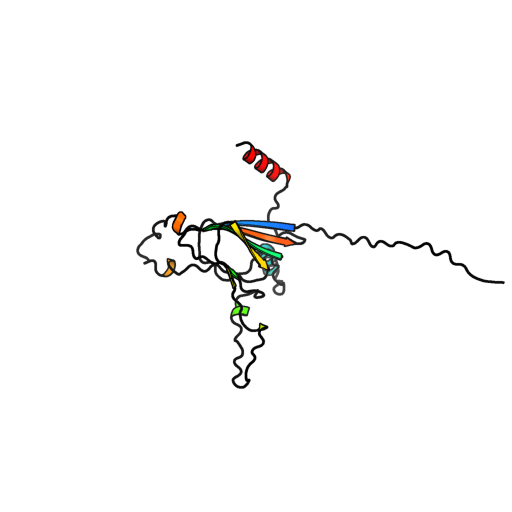79 -3.053 -17.540 1.00 49.94 188 ALA A CA 1
ATOM 1473 C C . ALA A 1 188 ? -22.322 -2.370 -18.921 1.00 49.94 188 ALA A C 1
ATOM 1475 O O . ALA A 1 188 ? -21.947 -2.978 -19.922 1.00 49.94 188 ALA A O 1
ATOM 1476 N N . ALA A 1 189 ? -22.711 -1.092 -18.971 1.00 47.44 189 ALA A N 1
ATOM 1477 C CA . ALA A 1 189 ? -22.718 -0.306 -20.203 1.00 47.44 189 ALA A CA 1
ATOM 1478 C C . ALA A 1 189 ? -21.294 -0.010 -20.708 1.00 47.44 189 ALA A C 1
ATOM 1480 O O . ALA A 1 189 ? -21.028 -0.124 -21.904 1.00 47.44 189 ALA A O 1
ATOM 1481 N N . ALA A 1 190 ? -20.358 0.300 -19.803 1.00 51.59 190 ALA A N 1
ATOM 1482 C CA . ALA A 1 190 ? -18.960 0.545 -20.157 1.00 51.59 190 ALA A CA 1
ATOM 1483 C C . ALA A 1 190 ? -18.235 -0.729 -20.633 1.00 51.59 190 ALA A C 1
ATOM 1485 O O . ALA A 1 190 ? -17.494 -0.687 -21.614 1.00 51.59 190 ALA A O 1
ATOM 1486 N N . ALA A 1 191 ? -18.485 -1.876 -19.990 1.00 51.53 191 ALA A N 1
ATOM 1487 C CA . ALA A 1 191 ? -17.919 -3.159 -20.408 1.00 51.53 191 ALA A CA 1
ATOM 1488 C C . ALA A 1 191 ? -18.473 -3.630 -21.767 1.00 51.53 191 ALA A C 1
ATOM 1490 O O . ALA A 1 191 ? -17.720 -4.150 -22.587 1.00 51.53 191 ALA A O 1
ATOM 1491 N N . ALA A 1 192 ? -19.764 -3.400 -22.038 1.00 49.03 192 ALA A N 1
ATOM 1492 C CA . ALA A 1 192 ? -20.370 -3.705 -23.335 1.00 49.03 192 ALA A CA 1
ATOM 1493 C C . ALA A 1 192 ? -19.816 -2.820 -24.466 1.00 49.03 192 ALA A C 1
ATOM 1495 O O . ALA A 1 192 ? -19.587 -3.312 -25.567 1.00 49.03 192 ALA A O 1
ATOM 1496 N N . ALA A 1 193 ? -19.545 -1.539 -24.193 1.00 47.53 193 ALA A N 1
ATOM 1497 C CA . ALA A 1 193 ? -18.938 -0.631 -25.165 1.00 47.53 193 ALA A CA 1
ATOM 1498 C C . ALA A 1 193 ? -17.476 -0.995 -25.484 1.00 47.53 193 ALA A C 1
ATOM 1500 O O . ALA A 1 193 ? -17.060 -0.892 -26.633 1.00 47.53 193 ALA A O 1
ATOM 1501 N N . ALA A 1 194 ? -16.710 -1.463 -24.493 1.00 45.53 194 ALA A N 1
ATOM 1502 C CA . ALA A 1 194 ? -15.319 -1.880 -24.683 1.00 45.53 194 ALA A CA 1
ATOM 1503 C C . ALA A 1 194 ? -15.170 -3.234 -25.403 1.00 45.53 194 ALA A C 1
ATOM 1505 O O . ALA A 1 194 ? -14.143 -3.477 -26.021 1.00 45.53 194 ALA A O 1
ATOM 1506 N N . ALA A 1 195 ? -16.176 -4.112 -25.329 1.00 43.62 195 ALA A N 1
ATOM 1507 C CA . ALA A 1 195 ? -16.189 -5.394 -26.043 1.00 43.62 195 ALA A CA 1
ATOM 1508 C C . ALA A 1 195 ? -16.717 -5.290 -27.489 1.00 43.62 195 ALA A C 1
ATOM 1510 O O . ALA A 1 195 ? -16.617 -6.253 -28.246 1.00 43.62 195 ALA A O 1
ATOM 1511 N N . ALA A 1 196 ? -17.309 -4.148 -27.854 1.00 46.03 196 ALA A N 1
ATOM 1512 C CA . ALA A 1 196 ? -17.854 -3.872 -29.184 1.00 46.03 196 ALA A CA 1
ATOM 1513 C C . ALA A 1 196 ? -16.915 -3.028 -30.074 1.00 46.03 196 ALA A C 1
ATOM 1515 O O . ALA A 1 196 ? -17.293 -2.698 -31.200 1.00 46.03 196 ALA A O 1
ATOM 1516 N N . ALA A 1 197 ? -15.728 -2.675 -29.570 1.00 37.41 197 ALA A N 1
ATOM 1517 C CA . ALA A 1 197 ? -14.663 -1.961 -30.277 1.00 37.41 197 ALA A CA 1
ATOM 1518 C C . ALA A 1 197 ? -13.490 -2.907 -30.568 1.00 37.41 197 ALA A C 1
ATOM 1520 O O . ALA A 1 197 ? -12.869 -2.741 -31.641 1.00 37.41 197 ALA A O 1
#